Protein AF-A0A6B0V606-F1 (afdb_monomer)

Radius of gyration: 29.33 Å; Cα contacts (8 Å, |Δi|>4): 364; chains: 1; bounding box: 62×54×84 Å

Solvent-accessible surface area (backbone atoms only — not comparable to full-atom values): 15494 Å² total; per-residue (Å²): 132,88,85,74,73,67,31,60,45,80,44,80,47,73,48,98,87,66,49,72,54,73,50,64,40,68,54,67,41,61,34,32,34,28,51,43,92,94,38,53,71,58,41,52,56,48,51,54,63,75,36,62,92,45,53,73,50,76,42,84,44,78,41,80,39,82,86,44,94,61,29,93,78,69,48,60,43,68,28,40,37,41,29,16,47,22,62,69,46,45,51,54,54,48,67,62,46,51,62,54,26,52,55,37,44,55,49,52,60,46,53,71,69,48,81,80,62,87,85,84,89,84,77,85,84,69,55,75,67,57,46,53,54,49,55,51,54,62,37,34,55,44,76,43,68,78,78,64,53,68,68,59,48,53,25,63,77,70,68,57,64,89,95,63,46,62,52,74,43,83,51,86,91,48,66,52,47,76,40,78,40,86,87,58,82,77,77,79,88,71,93,48,75,51,73,51,76,42,60,45,58,58,88,99,52,73,65,44,86,91,80,39,49,74,37,33,41,40,34,31,49,80,61,48,30,34,34,41,44,32,67,94,68,41,90,67,84,68,74,67,48,74,58,55,91,42,91,94,42,63,27,49,30,49,55,44,103

Sequence (257 aa):
EDKRLIS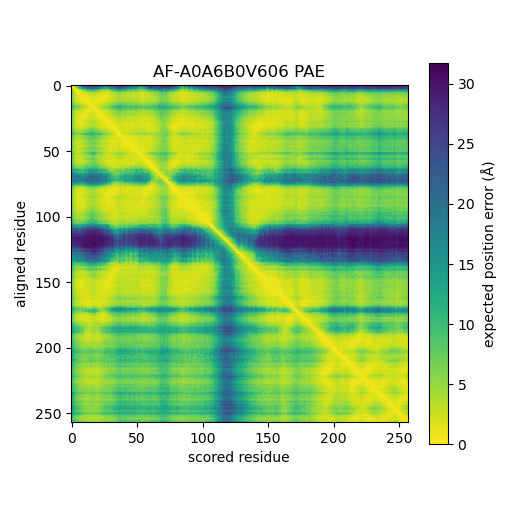AVDYYFIEEDGSRFKASLPYEPYFYVAAKPGTEQEVISFLTRKYQGTIVRVEQVPKEDLDLPNHLVGLKRTYLKLLFLSVSDLIKVRKELLPAIRKNQERQTTSCTRALGPQSRNGAEPSAASKRMMEQTENIVDIREHDVPYHIRVSIDLKIFVGLWYAVRGRGVEAPDIKKREDILIVPDVTVLAYDIETTKLPLKFPDAATDQIMMISYMVDGQGYLITNREIVSADVEDFEYTPKPEFEGPFIVFN

pLDDT: mean 88.9, std 13.59, range [40.22, 98.69]

Foldseek 3Di:
DPDDAADWDKDWDADLVRDIDIFTFTDWDKWKWAFAPPCVVVLLVLCCVVLPPFFPHKDWDWDQDPPDPPSVVVDTGIIIITTGRDPVSLVVVCVVLVVLLVVLQVVVVVVVVCPPDDDDDDDDDDDPVVVSSNVSSSRTHDIGPSPPDPVNVCCVVVVPDPQFDWDWADPDVDGIDTGTDPVDDDGHDDWDKDKDWDKDDDPPDDDDPVPIDTAKMWMDIPLEIEIEGDCVPPVDFDQWDWDQVDPVRTYTYDYHD

Secondary structure (DSSP, 8-state):
-------EEEEEEE-TTS-EEEEEEE---EEEEEEPTT-HHHHHHHHHHHTBTTEEEEEEEEEE-TTSTTGGGTPEEEEEEEEESSHHHHHHHHHHHHHHHHHHHHHHHHHHH-TTSPPP---PPPPHHHHHHHHHHHTEEEEES-SS-HHHHHHHHHT--TTS-EEEEEETTEEEEEEE-SS--SPPP---EEEEEEE---TTS---TTT--EEEEEEEETTEEEEEE-TTTS-SPPPPEE--SSTTS--EEEEE-

Nearest PDB structures (foldseek):
  6fwk-assembly1_A  TM=8.968E-01  e=7.233E-25  Saccharomyces cerevisiae S288C
  5oki-assembly2_B  TM=8.837E-01  e=7.848E-22  Saccharomyces cerevisiae S288C
  5oki-assembly1_A  TM=9.155E-01  e=1.159E-20  Saccharomyces cerevisiae S288C
  6s1c-assembly1_A  TM=9.321E-01  e=1.899E-18  Saccharomyces cerevisiae S288C
  6s1c-assembly2_E  TM=9.371E-01  e=6.787E-14  Saccharomyces cerevisiae S288C

InterPro domains:
  IPR006133 DNA-directed DNA polymerase, family B, exonuclease domain [PF03104] (141-256)
  IPR012337 Ribonuclease H-like superfamily [SSF53098] (9-242)
  IPR029703 DNA polymerase epsilon catalytic subunit [PTHR10670] (3-257)
  IPR036397 Ribonuclease H superfamily [G3DSA:3.30.420.10] (188-245)

Mean predicted aligned error: 8.58 Å

Structure (mmCIF, N/CA/C/O backbone):
data_AF-A0A6B0V606-F1
#
_entry.id   AF-A0A6B0V606-F1
#
loop_
_atom_site.group_PDB
_atom_site.id
_atom_site.type_symbol
_atom_site.label_atom_id
_atom_site.label_alt_id
_atom_site.label_comp_id
_atom_site.label_asym_id
_atom_site.label_entity_id
_atom_site.label_seq_id
_atom_site.pdbx_PDB_ins_code
_atom_site.Cartn_x
_atom_site.Cartn_y
_atom_site.Cartn_z
_atom_site.occupancy
_atom_site.B_iso_or_equiv
_atom_site.auth_seq_id
_atom_site.auth_comp_id
_atom_site.auth_asym_id
_atom_site.auth_atom_id
_atom_site.pdbx_PDB_model_num
ATOM 1 N N . GLU A 1 1 ? -29.894 12.785 -2.535 1.00 44.09 1 GLU A N 1
ATOM 2 C CA . GLU A 1 1 ? -29.122 11.568 -2.212 1.00 44.09 1 GLU A CA 1
ATOM 3 C C . GLU A 1 1 ? -27.777 11.988 -1.648 1.00 44.09 1 GLU A C 1
ATOM 5 O O . GLU A 1 1 ? -27.020 12.671 -2.329 1.00 44.09 1 GLU A O 1
ATOM 10 N N . ASP A 1 2 ? -27.536 11.692 -0.376 1.00 54.00 2 ASP A N 1
ATOM 11 C CA . ASP A 1 2 ? -26.359 12.142 0.370 1.00 54.00 2 ASP A CA 1
ATOM 12 C C . ASP A 1 2 ? -25.167 11.240 -0.017 1.00 54.00 2 ASP A C 1
ATOM 14 O O . ASP A 1 2 ? -24.996 10.151 0.530 1.00 54.00 2 ASP A O 1
ATOM 18 N N . LYS A 1 3 ? -24.404 11.625 -1.053 1.0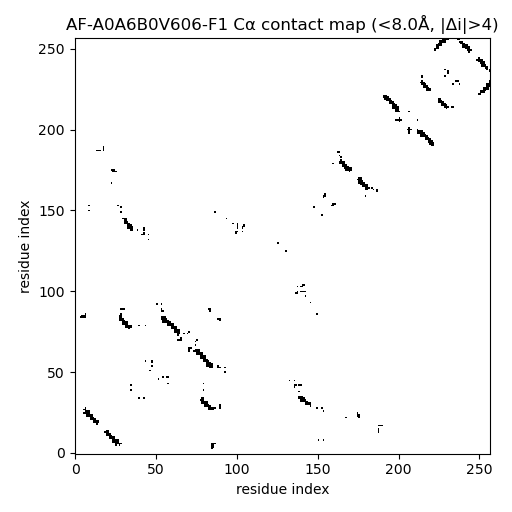0 73.00 3 LYS A N 1
ATOM 19 C CA . LYS A 1 3 ? -23.275 10.837 -1.589 1.00 73.00 3 LYS A CA 1
ATOM 20 C C . LYS A 1 3 ? -22.104 10.841 -0.603 1.00 73.00 3 LYS A C 1
ATOM 22 O O . LYS A 1 3 ? -21.194 11.661 -0.707 1.00 73.00 3 LYS A O 1
ATOM 27 N N . ARG A 1 4 ? -22.127 9.929 0.368 1.00 80.94 4 ARG A N 1
ATOM 28 C CA . ARG A 1 4 ? -21.029 9.752 1.327 1.00 80.94 4 ARG A CA 1
ATOM 29 C C . ARG A 1 4 ? -19.916 8.911 0.713 1.00 80.94 4 ARG A C 1
ATOM 31 O O . ARG A 1 4 ? -20.170 7.857 0.139 1.00 80.94 4 ARG A O 1
ATOM 38 N N . LEU A 1 5 ? -18.685 9.395 0.840 1.00 88.44 5 LEU A N 1
ATOM 39 C CA . LEU A 1 5 ? -17.492 8.689 0.385 1.00 88.44 5 LEU A CA 1
ATOM 40 C C . LEU A 1 5 ? -17.185 7.525 1.332 1.00 88.44 5 LEU A C 1
ATOM 42 O O . LEU A 1 5 ? -17.224 7.692 2.552 1.00 88.44 5 LEU A O 1
ATOM 46 N N . ILE A 1 6 ? -16.845 6.370 0.763 1.00 93.56 6 ILE A N 1
ATOM 47 C CA . ILE A 1 6 ? -16.423 5.176 1.501 1.00 93.56 6 ILE A CA 1
ATOM 48 C C . ILE A 1 6 ? -14.973 4.836 1.166 1.00 93.56 6 ILE A C 1
ATOM 50 O O . ILE A 1 6 ? -14.497 5.121 0.067 1.00 93.56 6 ILE A O 1
ATOM 54 N N . SER A 1 7 ? -14.263 4.227 2.110 1.00 95.88 7 SER A N 1
ATOM 55 C CA . SER A 1 7 ? -12.935 3.671 1.860 1.00 95.88 7 SER A CA 1
ATOM 56 C C . SER A 1 7 ? -13.024 2.253 1.295 1.00 95.88 7 SER A C 1
ATOM 58 O O . SER A 1 7 ? -13.855 1.446 1.715 1.00 95.88 7 SER A O 1
ATOM 60 N N . ALA A 1 8 ? -12.148 1.971 0.333 1.00 96.25 8 ALA A N 1
ATOM 61 C CA . ALA A 1 8 ? -11.991 0.673 -0.305 1.00 96.25 8 ALA A CA 1
ATOM 62 C C . ALA A 1 8 ? -10.516 0.433 -0.649 1.00 96.25 8 ALA A C 1
ATOM 64 O O . ALA A 1 8 ? -9.735 1.384 -0.748 1.00 96.25 8 ALA A O 1
ATOM 65 N N . VAL A 1 9 ? -10.143 -0.833 -0.823 1.00 97.31 9 VAL A N 1
ATOM 66 C CA . VAL A 1 9 ? -8.827 -1.242 -1.331 1.00 97.31 9 VAL A CA 1
ATOM 67 C C . VAL A 1 9 ? -8.992 -1.758 -2.754 1.00 97.31 9 VAL A C 1
ATOM 69 O O . VAL A 1 9 ? -9.810 -2.644 -2.996 1.00 97.31 9 VAL A O 1
ATOM 72 N N . ASP A 1 10 ? -8.216 -1.204 -3.682 1.00 96.69 10 ASP A N 1
ATOM 73 C CA . ASP A 1 10 ? -8.133 -1.705 -5.052 1.00 96.69 10 ASP A CA 1
ATOM 74 C C . ASP A 1 10 ? -7.138 -2.867 -5.110 1.00 96.69 10 ASP A C 1
ATOM 76 O O . ASP A 1 10 ? -5.959 -2.709 -4.789 1.00 96.69 10 ASP A O 1
ATOM 80 N N . TYR A 1 11 ? -7.620 -4.028 -5.543 1.00 97.00 11 TYR A N 1
ATOM 81 C CA . TYR A 1 11 ? -6.806 -5.197 -5.847 1.00 97.00 11 TYR A CA 1
ATOM 82 C C . TYR A 1 11 ? -6.653 -5.329 -7.363 1.00 97.00 11 TYR A C 1
ATOM 84 O O . TYR A 1 11 ? -7.644 -5.298 -8.095 1.00 97.00 11 TYR A O 1
ATOM 92 N N . TYR A 1 12 ? -5.411 -5.477 -7.820 1.00 96.69 12 TYR A N 1
ATOM 93 C CA . TYR A 1 12 ? -5.051 -5.660 -9.225 1.00 96.69 12 TYR A CA 1
ATOM 94 C C . TYR A 1 12 ? -4.689 -7.127 -9.445 1.00 96.69 12 TYR A C 1
ATOM 96 O O . TYR A 1 12 ? -3.863 -7.670 -8.711 1.00 96.69 12 TYR A O 1
ATOM 104 N N . PHE A 1 13 ? -5.319 -7.755 -10.430 1.00 95.44 13 PHE A N 1
ATOM 105 C CA . PHE A 1 13 ? -5.181 -9.177 -10.718 1.00 95.44 13 PHE A CA 1
ATOM 106 C C . PHE A 1 13 ? -4.632 -9.393 -12.124 1.00 95.44 13 PHE A C 1
ATOM 108 O O . PHE A 1 13 ? -4.891 -8.603 -13.035 1.00 95.44 13 PHE A O 1
ATOM 115 N N . ILE A 1 14 ? -3.896 -10.490 -12.265 1.00 95.00 14 ILE A N 1
ATOM 116 C CA . ILE A 1 14 ? -3.468 -11.061 -13.538 1.00 95.00 14 ILE A CA 1
ATOM 117 C C . ILE A 1 14 ? -4.156 -12.422 -13.644 1.00 95.00 14 ILE A C 1
ATOM 119 O O . ILE A 1 14 ? -4.172 -13.183 -12.674 1.00 95.00 14 ILE A O 1
ATOM 123 N N . GLU A 1 15 ? -4.783 -12.680 -14.782 1.00 92.69 15 GLU A N 1
ATOM 124 C CA . GLU A 1 15 ? -5.455 -13.938 -15.097 1.00 92.69 15 GLU A CA 1
ATOM 125 C C . GLU A 1 15 ? -4.472 -14.964 -15.677 1.00 92.69 15 GLU A C 1
ATOM 127 O O . GLU A 1 15 ? -3.347 -14.635 -16.049 1.00 92.69 15 GLU A O 1
ATOM 132 N N . GLU A 1 16 ? -4.893 -16.230 -15.754 1.00 88.81 16 GLU A N 1
ATOM 133 C CA . GLU A 1 16 ? -4.068 -17.320 -16.304 1.00 88.81 16 GLU A CA 1
ATOM 134 C C . GLU A 1 16 ? -3.715 -17.113 -17.788 1.00 88.81 16 GLU A C 1
ATOM 136 O O . GLU A 1 16 ? -2.707 -17.628 -18.258 1.00 88.81 16 GLU A O 1
ATOM 141 N N . ASP A 1 17 ? -4.518 -16.338 -18.520 1.00 89.81 17 ASP A N 1
ATOM 142 C CA . ASP A 1 17 ? -4.276 -15.969 -19.918 1.00 89.81 17 ASP A CA 1
ATOM 143 C C . ASP A 1 17 ? -3.414 -14.697 -20.076 1.00 89.81 17 ASP A C 1
ATOM 145 O O . ASP A 1 17 ? -3.204 -14.222 -21.193 1.00 89.81 17 ASP A O 1
ATOM 149 N N . GLY A 1 18 ? -2.919 -14.129 -18.968 1.00 87.88 18 GLY A N 1
ATOM 150 C CA . GLY A 1 18 ? -2.130 -12.896 -18.936 1.00 87.88 18 GLY A CA 1
ATOM 151 C C . GLY A 1 18 ? -2.960 -11.607 -18.985 1.00 87.88 18 GLY A C 1
ATOM 152 O O . GLY A 1 18 ? -2.395 -10.509 -18.880 1.00 87.88 18 GLY A O 1
ATOM 153 N N . SER A 1 19 ? -4.289 -11.702 -19.109 1.00 92.31 19 SER A N 1
ATOM 154 C CA . SER A 1 19 ? -5.173 -10.540 -19.034 1.00 92.31 19 SER A CA 1
ATOM 155 C C . SER A 1 19 ? -5.202 -9.949 -17.617 1.00 92.31 19 SER A C 1
ATOM 157 O O . SER A 1 19 ? -4.778 -10.565 -16.637 1.00 92.31 19 SER A O 1
ATOM 159 N N . ARG A 1 20 ? -5.617 -8.682 -17.502 1.00 94.81 20 ARG A N 1
ATOM 160 C CA . ARG A 1 20 ? -5.548 -7.916 -16.252 1.00 94.81 20 ARG A CA 1
ATOM 161 C C . ARG A 1 20 ? -6.890 -7.285 -15.944 1.00 94.81 20 ARG A C 1
ATOM 163 O O . ARG A 1 20 ? -7.497 -6.641 -16.797 1.00 94.81 20 ARG A O 1
ATOM 170 N N . PHE A 1 21 ? -7.296 -7.362 -14.685 1.00 95.31 21 PHE A N 1
ATOM 171 C CA . PHE A 1 21 ? -8.469 -6.654 -14.188 1.00 95.31 21 PHE A CA 1
ATOM 172 C C . PHE A 1 21 ? -8.222 -6.119 -12.778 1.00 95.31 21 PHE A C 1
ATOM 174 O O . PHE A 1 21 ? -7.236 -6.451 -12.118 1.00 95.31 21 PHE A O 1
ATOM 181 N N . LYS A 1 22 ? -9.129 -5.264 -12.301 1.00 95.62 22 LYS A N 1
ATOM 182 C CA . LYS A 1 22 ? -9.107 -4.774 -10.922 1.00 95.62 22 LYS A CA 1
ATOM 183 C C . LYS A 1 22 ? -10.451 -4.966 -10.239 1.00 95.62 22 LYS A C 1
ATOM 185 O O . LYS A 1 22 ? -11.493 -4.893 -10.890 1.00 95.62 22 LYS A O 1
ATOM 190 N N . ALA A 1 23 ? -10.423 -5.141 -8.925 1.00 95.38 23 ALA A N 1
ATOM 191 C CA . ALA A 1 23 ? -11.611 -5.168 -8.084 1.00 95.38 23 ALA A CA 1
ATOM 192 C C . ALA A 1 23 ? -11.409 -4.284 -6.849 1.00 95.38 23 ALA A C 1
ATOM 194 O O . ALA A 1 23 ? -10.407 -4.404 -6.146 1.00 95.38 23 ALA A O 1
ATOM 195 N N . SER A 1 24 ? -12.378 -3.411 -6.578 1.00 95.06 24 SER A N 1
ATOM 196 C CA . SER A 1 24 ? -12.384 -2.544 -5.397 1.00 95.06 24 SER A CA 1
ATOM 197 C C . SER A 1 24 ? -13.174 -3.211 -4.277 1.00 95.06 24 SER A C 1
ATOM 199 O O . SER A 1 24 ? -14.343 -3.549 -4.462 1.00 95.06 24 SER A O 1
ATOM 201 N N . LEU A 1 25 ? -12.556 -3.383 -3.111 1.00 95.69 25 LEU A N 1
ATOM 202 C CA . LEU A 1 25 ? -13.163 -4.008 -1.939 1.00 95.69 25 LEU A CA 1
ATOM 203 C C . LEU A 1 25 ? -13.432 -2.958 -0.850 1.00 95.69 25 LEU A C 1
ATOM 205 O O . LEU A 1 25 ? -12.486 -2.519 -0.188 1.00 95.69 25 LEU A O 1
ATOM 209 N N . PRO A 1 26 ? -14.693 -2.535 -0.647 1.00 95.25 26 PRO A N 1
ATOM 210 C CA . PRO A 1 26 ? -15.058 -1.661 0.460 1.00 95.25 26 PRO A CA 1
ATOM 211 C C . PRO A 1 26 ? -14.839 -2.348 1.808 1.00 95.25 26 PRO A C 1
ATOM 213 O O . PRO A 1 26 ? -15.232 -3.499 1.997 1.00 95.25 26 PRO A O 1
ATOM 216 N N . TYR A 1 27 ? -14.254 -1.628 2.763 1.00 95.81 27 TYR A N 1
ATOM 217 C CA . TYR A 1 27 ? -14.079 -2.119 4.130 1.00 95.81 27 TYR A CA 1
ATOM 218 C C . TYR A 1 27 ? -14.079 -0.954 5.115 1.00 95.81 27 TYR A C 1
ATOM 220 O O . TYR A 1 27 ? -13.360 0.023 4.913 1.00 95.81 27 TYR A O 1
ATOM 228 N N . GLU A 1 28 ? -14.864 -1.039 6.184 1.00 96.56 28 GLU A N 1
ATOM 229 C CA . GLU A 1 28 ? -14.983 0.038 7.172 1.00 96.56 28 GLU A CA 1
ATOM 230 C C . GLU A 1 28 ? -13.670 0.179 7.971 1.00 96.56 28 GLU A C 1
ATOM 232 O O . GLU A 1 28 ? -13.281 -0.755 8.683 1.00 96.56 28 GLU A O 1
ATOM 237 N N . PRO A 1 29 ? -12.961 1.324 7.897 1.00 97.62 29 PRO A N 1
ATOM 238 C CA . PRO A 1 29 ? -11.817 1.575 8.763 1.00 97.62 29 PRO A CA 1
ATOM 239 C C . PRO A 1 29 ? -12.243 1.574 10.234 1.00 97.62 29 PRO A C 1
ATOM 241 O O . PRO A 1 29 ? -13.350 2.005 10.564 1.00 97.62 29 PRO A O 1
ATOM 244 N N . TYR A 1 30 ? -11.351 1.155 11.133 1.00 98.06 30 TYR A N 1
ATOM 245 C CA . TYR A 1 30 ? -11.621 1.193 12.566 1.00 98.06 30 TYR A CA 1
ATOM 246 C C . TYR A 1 30 ? -10.359 1.338 13.414 1.00 98.06 30 TYR A C 1
ATOM 248 O O . TYR A 1 30 ? -9.249 1.038 12.974 1.00 98.06 30 TYR A O 1
ATOM 256 N N . PHE A 1 31 ? -10.559 1.747 14.665 1.00 97.88 31 PHE A N 1
ATOM 257 C CA . PHE A 1 31 ? -9.594 1.594 15.754 1.00 97.88 31 PHE A CA 1
ATOM 258 C C . PHE A 1 31 ? -10.329 1.300 17.064 1.00 97.88 31 PHE A C 1
ATOM 260 O O . PHE A 1 31 ? -11.561 1.367 17.126 1.00 97.88 31 PHE A O 1
ATOM 267 N N . TYR A 1 32 ? -9.577 0.975 18.111 1.00 96.94 32 TYR A N 1
ATOM 268 C CA . TYR A 1 32 ? -10.133 0.625 19.413 1.00 96.94 32 TYR A CA 1
ATOM 269 C C . TYR A 1 32 ? -9.876 1.717 20.443 1.00 96.94 32 TYR A C 1
ATOM 271 O O . TYR A 1 32 ? -8.804 2.318 20.464 1.00 96.94 32 TYR A O 1
ATOM 279 N N . VAL A 1 33 ? -10.828 1.925 21.348 1.00 96.06 33 VAL A N 1
ATOM 280 C CA . VAL A 1 33 ? -10.618 2.697 22.578 1.00 96.06 33 VAL A CA 1
ATOM 281 C C . VAL A 1 33 ? -10.990 1.865 23.794 1.00 96.06 33 VAL A C 1
ATOM 283 O O . VAL A 1 33 ? -11.907 1.046 23.737 1.00 96.06 33 VAL A O 1
ATOM 286 N N . ALA A 1 34 ? -10.289 2.076 24.901 1.00 93.44 34 ALA A N 1
ATOM 287 C CA . ALA A 1 34 ? -10.651 1.486 26.182 1.00 93.44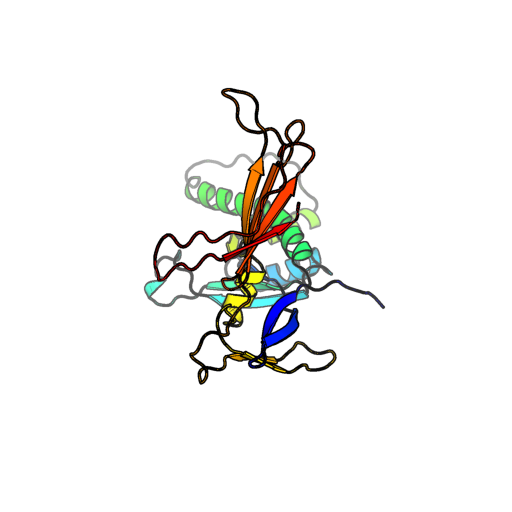 34 ALA A CA 1
ATOM 288 C C . ALA A 1 34 ? -11.356 2.523 27.056 1.00 93.44 34 ALA A C 1
ATOM 290 O O . ALA A 1 34 ? -10.901 3.666 27.171 1.00 93.44 34 ALA A O 1
ATOM 291 N N . ALA A 1 35 ? -12.440 2.104 27.701 1.00 92.88 35 ALA A N 1
ATOM 292 C CA . ALA A 1 35 ? -13.107 2.873 28.742 1.00 92.88 35 ALA A CA 1
ATOM 293 C C . ALA A 1 35 ? -12.629 2.429 30.136 1.00 92.88 35 ALA A C 1
ATOM 295 O O . ALA A 1 35 ? -12.002 1.373 30.289 1.00 92.88 35 ALA A O 1
ATOM 296 N N . LYS A 1 36 ? -12.920 3.228 31.167 1.00 90.69 36 LYS A N 1
ATOM 297 C CA . LYS A 1 36 ? -12.822 2.764 32.556 1.00 90.69 36 LYS A CA 1
ATOM 298 C C . LYS A 1 36 ? -13.856 1.654 32.796 1.00 90.69 36 LYS A C 1
ATOM 300 O O . LYS A 1 36 ? -14.975 1.784 32.288 1.00 90.69 36 LYS A O 1
ATOM 305 N N . PRO A 1 37 ? -13.529 0.625 33.597 1.00 87.94 37 PRO A N 1
ATOM 306 C CA . PRO A 1 37 ? -14.471 -0.444 33.913 1.00 87.94 37 PRO A CA 1
ATOM 307 C C . PRO A 1 37 ? -15.804 0.100 34.442 1.00 87.94 37 PRO A C 1
ATOM 309 O O . PRO A 1 37 ? -15.815 0.934 35.348 1.00 87.94 37 PRO A O 1
ATOM 312 N N . GLY A 1 38 ? -16.918 -0.358 33.871 1.00 88.12 38 GLY A N 1
ATOM 313 C CA . GLY A 1 38 ? -18.273 0.044 34.267 1.00 88.12 38 GLY A CA 1
ATOM 314 C C . GLY A 1 38 ? -18.774 1.347 33.632 1.00 88.12 38 GLY A C 1
ATOM 315 O O . GLY A 1 38 ? -19.904 1.754 33.899 1.00 88.12 38 GLY A O 1
ATOM 316 N N . THR A 1 39 ? -17.970 2.003 32.788 1.00 92.12 39 THR A N 1
ATOM 317 C CA . THR A 1 39 ? -18.347 3.246 32.080 1.00 92.12 39 THR A CA 1
ATOM 318 C C . THR A 1 39 ? -18.549 3.052 30.574 1.00 92.12 39 THR A C 1
ATOM 320 O O . THR A 1 39 ? -18.799 4.012 29.849 1.00 92.12 39 THR A O 1
ATOM 323 N N . GLU A 1 40 ? -18.480 1.815 30.078 1.00 92.31 40 GLU A N 1
ATOM 324 C CA . GLU A 1 40 ? -18.487 1.479 28.651 1.00 92.31 40 GLU A CA 1
ATOM 325 C C . GLU A 1 40 ? -19.737 2.023 27.947 1.00 92.31 40 GLU A C 1
ATOM 327 O O . GLU A 1 40 ? -19.631 2.683 26.915 1.00 92.31 40 GLU A O 1
ATOM 332 N N . GLN A 1 41 ? -20.921 1.813 28.531 1.00 92.94 41 GLN A N 1
ATOM 333 C CA . GLN A 1 41 ? -22.197 2.270 27.960 1.00 92.94 41 GLN A CA 1
ATOM 334 C C . GLN A 1 41 ? -22.306 3.798 27.901 1.00 92.94 41 GLN A C 1
ATOM 336 O O . GLN A 1 41 ? -22.855 4.363 26.947 1.00 92.94 41 GLN A O 1
ATOM 341 N N . GLU A 1 42 ? -21.757 4.481 28.905 1.00 92.19 42 GLU A N 1
ATOM 342 C CA . GLU A 1 42 ? -21.723 5.938 28.932 1.00 92.19 42 GLU A CA 1
ATOM 343 C C . GLU A 1 42 ? -20.779 6.479 27.851 1.00 92.19 42 GLU A C 1
ATOM 345 O O . GLU A 1 42 ? -21.156 7.383 27.104 1.00 92.19 42 GLU A O 1
ATOM 350 N N . VAL A 1 43 ? -19.594 5.876 27.705 1.00 93.50 43 VAL A N 1
ATOM 351 C CA . VAL A 1 43 ? -18.618 6.240 26.669 1.00 93.50 43 VAL A CA 1
ATOM 352 C C . VAL A 1 43 ? -19.170 5.973 25.265 1.00 93.50 43 VAL A C 1
ATOM 354 O O . VAL A 1 43 ? -19.019 6.826 24.393 1.00 93.50 43 VAL A O 1
ATOM 357 N N . ILE A 1 44 ? -19.871 4.857 25.036 1.00 94.44 44 ILE A N 1
ATOM 358 C CA . ILE A 1 44 ? -20.539 4.572 23.751 1.00 94.44 44 ILE A CA 1
ATOM 359 C C . ILE A 1 44 ? -21.566 5.660 23.424 1.00 94.44 44 ILE A C 1
ATOM 361 O O . ILE A 1 44 ? -21.563 6.207 22.318 1.00 94.44 44 ILE A O 1
ATOM 365 N N . SER A 1 45 ? -22.419 6.006 24.391 1.00 93.69 45 SER A N 1
ATOM 366 C CA . SER A 1 45 ? -23.449 7.037 24.223 1.00 93.69 45 SER A CA 1
ATOM 367 C C . SER A 1 45 ? -22.836 8.411 23.939 1.00 93.69 45 SER A C 1
ATOM 369 O O . SER A 1 45 ? -23.324 9.153 23.084 1.00 93.69 45 SER A O 1
ATOM 371 N N . PHE A 1 46 ? -21.743 8.739 24.630 1.00 93.69 46 PHE A N 1
ATOM 372 C CA . PHE A 1 46 ? -20.982 9.966 24.430 1.00 93.69 46 PHE A CA 1
ATOM 373 C C . PHE A 1 46 ? -20.344 10.029 23.038 1.00 93.69 46 PHE A C 1
ATOM 375 O O . PHE A 1 46 ? -20.563 11.002 22.318 1.00 93.69 46 PHE A O 1
ATOM 382 N N . LEU A 1 47 ? -19.599 8.995 22.632 1.00 94.12 47 LEU A N 1
ATOM 383 C CA . LEU A 1 47 ? -18.910 8.943 21.339 1.00 94.12 47 LEU A CA 1
ATOM 384 C C . LEU A 1 47 ? -19.899 9.007 20.174 1.00 94.12 47 LEU A C 1
ATOM 386 O O . LEU A 1 47 ? -19.691 9.780 19.242 1.00 94.12 47 LEU A O 1
ATOM 390 N N . THR A 1 48 ? -21.002 8.263 20.262 1.00 93.81 48 THR A N 1
ATOM 391 C CA . THR A 1 48 ? -22.048 8.244 19.228 1.00 93.81 48 THR A CA 1
ATOM 392 C C . THR A 1 48 ? -22.707 9.615 19.071 1.00 93.81 48 THR A C 1
ATOM 394 O O . THR A 1 48 ? -22.958 10.056 17.953 1.00 93.81 48 THR A O 1
ATOM 397 N N . ARG A 1 49 ? -22.954 10.326 20.182 1.00 93.69 49 ARG A N 1
ATOM 398 C CA . ARG A 1 49 ? -23.539 11.674 20.154 1.00 93.69 49 ARG A CA 1
ATOM 399 C C . ARG A 1 49 ? -22.545 12.730 19.673 1.00 93.69 49 ARG A C 1
ATOM 401 O O . ARG A 1 49 ? -22.911 13.588 18.880 1.00 93.69 49 ARG A O 1
ATOM 408 N N . LYS A 1 50 ? -21.302 12.688 20.161 1.00 93.50 50 LYS A N 1
ATOM 409 C CA . LYS A 1 50 ? -20.265 13.676 19.833 1.00 93.50 50 LYS A CA 1
ATOM 410 C C . LYS A 1 50 ? -19.835 13.588 18.370 1.00 93.50 50 LYS A C 1
ATOM 412 O O . LYS A 1 50 ? -19.617 14.617 17.742 1.00 93.50 50 LYS A O 1
ATOM 417 N N . TYR A 1 51 ? -19.720 12.373 17.842 1.00 94.00 51 TYR A N 1
ATOM 418 C CA . TYR A 1 51 ? -19.232 12.099 16.490 1.00 94.00 51 TYR A CA 1
ATOM 419 C C . TYR A 1 51 ? -20.346 11.632 15.550 1.00 94.00 51 TYR A C 1
ATOM 421 O O . TYR A 1 51 ? -20.108 10.828 14.645 1.00 94.00 51 TYR A O 1
ATOM 429 N N . GLN A 1 52 ? -21.565 12.132 15.767 1.00 91.38 52 GLN A N 1
ATOM 430 C CA . GLN A 1 52 ? -22.712 11.823 14.924 1.00 91.38 52 GLN A CA 1
ATOM 431 C C . GLN A 1 52 ? -22.415 12.200 13.466 1.00 91.38 52 GLN A C 1
ATOM 433 O O . GLN A 1 52 ? -22.005 13.318 13.170 1.00 91.38 52 GLN A O 1
ATOM 438 N N . GLY A 1 53 ? -22.616 11.250 12.551 1.00 88.50 53 GLY A N 1
ATOM 439 C CA . GLY A 1 53 ? -22.312 11.424 11.127 1.00 88.50 53 GLY A CA 1
ATOM 440 C C . GLY A 1 53 ? -20.872 11.084 10.729 1.00 88.50 53 GLY A C 1
ATOM 441 O O . GLY A 1 53 ? -20.622 10.915 9.540 1.00 88.50 53 GLY A O 1
ATOM 442 N N . THR A 1 54 ? -19.964 10.911 11.695 1.00 92.44 54 THR A N 1
ATOM 443 C CA . THR A 1 54 ? -18.562 10.519 11.466 1.00 92.44 54 THR A CA 1
ATOM 444 C C . THR A 1 54 ? -18.322 9.061 11.864 1.00 92.44 54 THR A C 1
ATOM 446 O O . THR A 1 54 ? -17.784 8.283 11.078 1.00 92.44 54 THR A O 1
ATOM 449 N N . ILE A 1 55 ? -18.743 8.673 13.075 1.00 95.44 55 ILE A N 1
ATOM 450 C CA . ILE A 1 55 ? -18.741 7.271 13.515 1.00 95.44 55 ILE A CA 1
ATOM 451 C C . ILE A 1 55 ? -20.005 6.598 12.978 1.00 95.44 55 ILE A C 1
ATOM 453 O O . ILE A 1 55 ? -21.113 7.090 13.189 1.00 95.44 55 ILE A O 1
ATOM 457 N N . VAL A 1 56 ? -19.831 5.462 12.303 1.00 94.12 56 VAL A N 1
ATOM 458 C CA . VAL A 1 56 ? -20.927 4.652 11.752 1.00 94.12 56 VAL A CA 1
ATOM 459 C C . VAL A 1 56 ? -21.526 3.775 12.834 1.00 94.12 56 VAL A C 1
ATOM 461 O O . VAL A 1 56 ? -22.734 3.793 13.060 1.00 94.12 56 VAL A O 1
ATOM 464 N N . ARG A 1 57 ? -20.670 3.012 13.518 1.00 94.88 57 ARG A N 1
ATOM 465 C CA . ARG A 1 57 ? -21.066 2.179 14.650 1.00 94.88 57 ARG A CA 1
ATOM 466 C C . ARG A 1 57 ? -19.936 2.024 15.655 1.00 94.88 57 ARG A C 1
ATOM 468 O O . ARG A 1 57 ? -18.763 2.210 15.332 1.00 94.88 57 ARG A O 1
ATOM 475 N N . VAL A 1 58 ? -20.320 1.657 16.870 1.00 96.81 58 VAL A N 1
ATOM 476 C CA . VAL A 1 58 ? -19.406 1.293 17.950 1.00 96.81 58 VAL A CA 1
ATOM 477 C C . VAL A 1 58 ? -19.756 -0.118 18.405 1.00 96.81 58 VAL A C 1
ATOM 479 O O . VAL A 1 58 ? -20.893 -0.372 18.794 1.00 96.81 58 VAL A O 1
ATOM 482 N N . GLU A 1 59 ? -18.792 -1.032 18.353 1.00 96.44 59 GLU A N 1
ATOM 483 C CA . GLU A 1 59 ? -18.954 -2.423 18.791 1.00 96.44 59 GLU A CA 1
ATOM 484 C C . GLU A 1 59 ? -18.137 -2.675 20.059 1.00 96.44 59 GLU A C 1
ATOM 486 O O . GLU A 1 59 ? -17.003 -2.212 20.174 1.00 96.44 59 GLU A O 1
ATOM 491 N N . GLN A 1 60 ? -18.682 -3.432 21.009 1.00 95.50 60 GLN A N 1
ATOM 492 C CA . GLN A 1 60 ? -17.915 -3.908 22.161 1.00 95.50 60 GLN A CA 1
ATOM 493 C C . GLN A 1 60 ? -17.235 -5.223 21.801 1.00 95.50 60 GLN A C 1
ATOM 495 O O . GLN A 1 60 ? -17.904 -6.185 21.429 1.00 95.50 60 GLN A O 1
ATOM 500 N N . VAL A 1 61 ? -15.909 -5.266 21.915 1.00 94.31 61 VAL A N 1
ATOM 501 C CA . VAL A 1 61 ? -15.106 -6.430 21.540 1.00 94.31 61 VAL A CA 1
ATOM 502 C C . VAL A 1 61 ? -14.171 -6.793 22.695 1.00 94.31 61 VAL A C 1
ATOM 504 O O . VAL A 1 61 ? -13.359 -5.957 23.099 1.00 94.31 61 VAL A O 1
ATOM 507 N N . PRO A 1 62 ? -14.244 -8.023 23.236 1.00 92.19 62 PRO A N 1
ATOM 508 C CA . PRO A 1 62 ? -13.263 -8.498 24.199 1.00 92.19 62 PRO A CA 1
ATOM 509 C C . PRO A 1 62 ? -11.949 -8.821 23.477 1.00 92.19 62 PRO A C 1
ATOM 511 O O . PRO A 1 62 ? -11.925 -9.651 22.566 1.00 92.19 62 PRO A O 1
ATOM 514 N N . LYS A 1 63 ? -10.847 -8.192 23.893 1.00 89.88 63 LYS A N 1
ATOM 515 C CA . LYS A 1 63 ? -9.493 -8.488 23.402 1.00 89.88 63 LYS A CA 1
ATOM 516 C C . LYS A 1 63 ? -8.548 -8.812 24.550 1.00 89.88 63 LYS A C 1
ATOM 518 O O . LYS A 1 63 ? -8.750 -8.370 25.676 1.00 89.88 63 LYS A O 1
ATOM 523 N N . GLU A 1 64 ? -7.524 -9.596 24.254 1.00 84.56 64 GLU A N 1
ATOM 524 C CA . GLU A 1 64 ? -6.429 -9.850 25.189 1.00 84.56 64 GLU A CA 1
ATOM 525 C C . GLU A 1 64 ? -5.570 -8.589 25.306 1.00 84.56 64 GLU A C 1
ATOM 527 O O . GLU A 1 64 ? -5.171 -8.006 24.298 1.00 84.56 64 GLU A O 1
ATOM 532 N N . ASP A 1 65 ? -5.339 -8.148 26.540 1.00 81.12 65 ASP A N 1
ATOM 533 C CA . ASP A 1 65 ? -4.517 -6.982 26.858 1.00 81.12 65 ASP A CA 1
ATOM 534 C C . ASP A 1 65 ? -3.278 -7.482 27.607 1.00 81.12 65 ASP A C 1
ATOM 536 O O . ASP A 1 65 ? -3.359 -7.845 28.781 1.00 81.12 65 ASP A O 1
ATOM 540 N N . LEU A 1 66 ? -2.146 -7.553 26.901 1.00 76.81 66 LEU A N 1
ATOM 541 C CA . LEU A 1 66 ? -0.877 -8.049 27.447 1.00 76.81 66 LEU A CA 1
ATOM 542 C C . LEU A 1 66 ? -0.281 -7.107 28.505 1.00 76.81 66 LEU A C 1
ATOM 544 O O . LEU A 1 66 ? 0.595 -7.518 29.262 1.00 76.81 66 LEU A O 1
ATOM 548 N N . ASP A 1 67 ? -0.780 -5.872 28.604 1.00 76.50 67 ASP A N 1
ATOM 549 C CA . ASP A 1 67 ? -0.327 -4.911 29.610 1.00 76.50 67 ASP A CA 1
ATOM 550 C C . ASP A 1 67 ? -1.003 -5.141 30.976 1.00 76.50 67 ASP A C 1
ATOM 552 O O . ASP A 1 67 ? -0.603 -4.547 31.981 1.00 76.50 67 ASP A O 1
ATOM 556 N N . LEU A 1 68 ? -2.018 -6.016 31.060 1.00 73.31 68 LEU A N 1
ATOM 557 C CA . LEU A 1 68 ? -2.674 -6.333 32.328 1.00 73.31 68 LEU A CA 1
ATOM 558 C C . LEU A 1 68 ? -1.800 -7.242 33.213 1.00 73.31 68 LEU A C 1
ATOM 560 O O . LEU A 1 68 ? -1.310 -8.281 32.748 1.00 73.31 68 LEU A O 1
ATOM 564 N N . PRO A 1 69 ? -1.668 -6.939 34.523 1.00 64.81 69 PRO A N 1
ATOM 565 C CA . PRO A 1 69 ? -1.111 -7.888 35.475 1.00 64.81 69 PRO A CA 1
ATOM 566 C C . PRO A 1 69 ? -2.084 -9.071 35.537 1.00 64.81 69 PRO A C 1
ATOM 568 O O . PRO A 1 69 ? -3.238 -8.891 35.918 1.00 64.81 69 PRO A O 1
ATOM 571 N N . ASN A 1 70 ? -1.631 -10.261 35.124 1.00 72.19 70 ASN A N 1
ATOM 572 C CA . ASN A 1 70 ? -2.399 -11.514 34.953 1.00 72.19 70 ASN A CA 1
ATOM 573 C C . ASN A 1 70 ? -2.978 -11.796 33.548 1.00 72.19 70 ASN A C 1
ATOM 575 O O . ASN A 1 70 ? -3.828 -12.677 33.409 1.00 72.19 70 ASN A O 1
ATOM 579 N N . HIS A 1 71 ? -2.498 -11.144 32.486 1.00 71.44 71 HIS A N 1
ATOM 580 C CA . HIS A 1 71 ? -2.907 -11.463 31.105 1.00 71.44 71 HIS A CA 1
ATOM 581 C C . HIS A 1 71 ? -2.680 -12.940 30.706 1.00 71.44 71 HIS A C 1
ATOM 583 O O . HIS A 1 71 ? -3.453 -13.486 29.924 1.00 71.44 71 HIS A O 1
ATOM 589 N N . LEU A 1 72 ? -1.695 -13.627 31.305 1.00 71.25 72 LEU A N 1
ATOM 590 C CA . LEU A 1 72 ? -1.417 -15.059 31.080 1.00 71.25 72 LEU A CA 1
ATOM 591 C C . LEU A 1 72 ? -2.546 -15.999 31.542 1.00 71.25 72 LEU A C 1
ATOM 593 O O . LEU A 1 72 ? -2.576 -17.162 31.153 1.00 71.25 72 LEU A O 1
ATOM 597 N N . VAL A 1 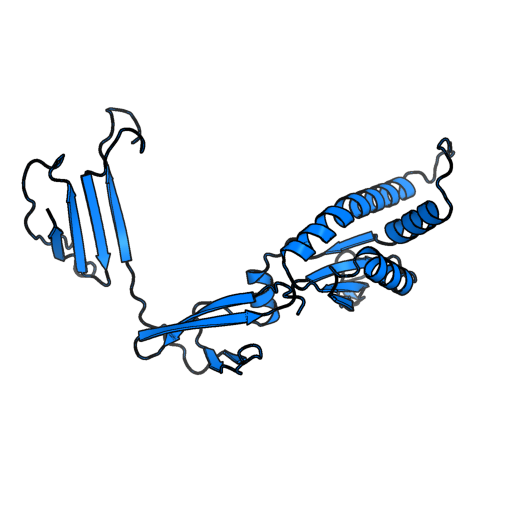73 ? -3.484 -15.502 32.354 1.00 75.38 73 VAL A N 1
ATOM 598 C CA . VAL A 1 73 ? -4.676 -16.246 32.796 1.00 75.38 73 VAL A CA 1
ATOM 599 C C . VAL A 1 73 ? -5.808 -16.149 31.751 1.00 75.38 73 VAL A C 1
ATOM 601 O O . VAL A 1 73 ? -6.893 -16.686 31.949 1.00 75.38 73 VAL A O 1
ATOM 604 N N . GLY A 1 74 ? -5.574 -15.466 30.622 1.00 69.25 74 GLY A N 1
ATOM 605 C CA . GLY A 1 74 ? -6.563 -15.268 29.559 1.00 69.25 74 GLY A CA 1
ATOM 606 C C . GLY A 1 74 ? -7.572 -14.157 29.859 1.00 69.25 74 GLY A C 1
ATOM 607 O O . GLY A 1 74 ? -8.665 -14.142 29.289 1.00 69.25 74 GLY A O 1
ATOM 608 N N . LEU A 1 75 ? -7.236 -13.231 30.768 1.00 71.69 75 LEU A N 1
ATOM 609 C CA . LEU A 1 75 ? -8.078 -12.075 31.072 1.00 71.69 75 LEU A CA 1
ATOM 610 C C . LEU A 1 75 ? -8.203 -11.179 29.838 1.00 71.69 75 LEU A C 1
ATOM 612 O O . LEU A 1 75 ? -7.217 -10.666 29.309 1.00 71.69 75 LEU A O 1
ATOM 616 N N . LYS A 1 76 ? -9.446 -10.975 29.400 1.00 80.94 76 LYS A N 1
ATOM 617 C CA . LYS A 1 76 ? -9.775 -10.091 28.284 1.00 80.94 76 LYS A CA 1
ATOM 618 C C . LYS A 1 76 ? -10.279 -8.761 28.808 1.00 80.94 76 LYS A C 1
ATOM 620 O O . LYS A 1 76 ? -11.076 -8.705 29.743 1.00 80.94 76 LYS A O 1
ATOM 625 N N . ARG A 1 77 ? -9.850 -7.692 28.155 1.00 86.31 77 ARG A N 1
ATOM 626 C CA . ARG A 1 77 ? -10.370 -6.348 28.352 1.00 86.31 77 ARG A CA 1
ATOM 627 C C . ARG A 1 77 ? -11.409 -6.043 27.284 1.00 86.31 77 ARG A C 1
ATOM 629 O O . ARG A 1 77 ? -11.230 -6.373 26.111 1.00 86.31 77 ARG A O 1
ATOM 636 N N . THR A 1 78 ? -12.494 -5.390 27.681 1.00 90.94 78 THR A N 1
ATOM 637 C CA . THR A 1 78 ? -13.491 -4.889 26.733 1.00 90.94 78 THR A CA 1
ATOM 638 C C . THR A 1 78 ? -12.973 -3.615 26.077 1.00 90.94 78 THR A C 1
ATOM 640 O O . THR A 1 78 ? -12.705 -2.620 26.751 1.00 90.94 78 THR A O 1
ATOM 643 N N . TYR A 1 79 ? -12.858 -3.641 24.753 1.00 94.50 79 TYR A N 1
ATOM 644 C CA . TYR A 1 79 ? -12.570 -2.471 23.933 1.00 94.50 79 TYR A CA 1
ATOM 645 C C . TYR A 1 79 ? -13.810 -2.047 23.154 1.00 94.50 79 TYR A C 1
ATOM 647 O O . TYR A 1 79 ? -14.652 -2.865 22.786 1.00 94.50 79 TYR A O 1
ATOM 655 N N . LEU A 1 80 ? -13.895 -0.754 22.865 1.00 96.69 80 LEU A N 1
ATOM 656 C CA . LEU A 1 80 ? -14.883 -0.182 21.964 1.00 96.69 80 LEU A CA 1
ATOM 657 C C . LEU A 1 80 ? -14.234 -0.031 20.587 1.00 96.69 80 LEU A C 1
ATOM 659 O O . LEU A 1 80 ? -13.304 0.758 20.422 1.00 96.69 80 LEU A O 1
ATOM 663 N N . LYS A 1 81 ? -14.699 -0.800 19.606 1.00 97.62 81 LYS A N 1
ATOM 664 C CA . LYS A 1 81 ? -14.289 -0.718 18.203 1.00 97.62 81 LYS A CA 1
ATOM 665 C C . LYS A 1 81 ? -15.125 0.351 17.509 1.00 97.62 81 LYS A C 1
ATOM 667 O O . LYS A 1 81 ? -16.335 0.192 17.373 1.00 97.62 81 LYS A O 1
ATOM 672 N N . LEU A 1 82 ? -14.490 1.438 17.090 1.00 97.81 82 LEU A N 1
ATOM 673 C CA . LEU A 1 82 ? -15.144 2.546 16.394 1.00 97.81 82 LEU A CA 1
ATOM 674 C C . LEU A 1 82 ? -14.994 2.322 14.894 1.00 97.81 82 LEU A C 1
ATOM 676 O O . LEU A 1 82 ? -13.865 2.282 14.413 1.00 97.81 82 LEU A O 1
ATOM 680 N N . LEU A 1 83 ? -16.106 2.187 14.171 1.00 97.75 83 LEU A N 1
ATOM 681 C CA . LEU A 1 83 ? -16.120 1.980 12.723 1.00 97.75 83 LEU A CA 1
ATOM 682 C C . LEU A 1 83 ? -16.498 3.265 11.981 1.00 97.75 83 LEU A C 1
ATOM 684 O O . LEU A 1 83 ? -17.388 4.007 12.407 1.00 97.75 83 LEU A O 1
ATOM 688 N N . PHE A 1 84 ? -15.826 3.511 10.861 1.00 97.00 84 PHE A N 1
ATOM 689 C CA . PHE A 1 84 ? -15.940 4.724 10.051 1.00 97.00 84 PHE A CA 1
ATOM 690 C C . PHE A 1 84 ? -16.315 4.377 8.604 1.00 97.00 84 PHE A C 1
ATOM 692 O O . PHE A 1 84 ? -16.079 3.259 8.155 1.00 97.00 84 PHE A O 1
ATOM 699 N N . LEU A 1 85 ? -16.862 5.340 7.850 1.00 95.25 85 LEU A N 1
ATOM 700 C CA . LEU A 1 85 ? -17.040 5.177 6.396 1.00 95.25 85 LEU A CA 1
ATOM 701 C C . LEU A 1 85 ? -15.726 5.391 5.645 1.00 95.25 85 LEU A C 1
ATOM 703 O O . LEU A 1 85 ? -15.455 4.700 4.666 1.00 95.25 85 LEU A O 1
ATOM 707 N N . SER A 1 86 ? -14.914 6.352 6.098 1.00 96.06 86 SER A N 1
ATOM 708 C CA . SER A 1 86 ? -13.691 6.764 5.418 1.00 96.06 86 SER A CA 1
ATOM 709 C C . SER A 1 86 ? -12.492 6.882 6.361 1.00 96.06 86 SER A C 1
ATOM 711 O O . SER A 1 86 ? -12.628 7.175 7.552 1.00 96.06 86 SER A O 1
ATOM 713 N N . VAL A 1 87 ? -11.283 6.706 5.818 1.00 96.19 87 VAL A N 1
ATOM 714 C CA . VAL A 1 87 ? -10.025 6.936 6.552 1.00 96.19 87 VAL A CA 1
ATOM 715 C C . VAL A 1 87 ? -9.907 8.397 7.001 1.00 96.19 87 VAL A C 1
ATOM 717 O O . VAL A 1 87 ? -9.389 8.674 8.082 1.00 96.19 87 VAL A O 1
ATOM 720 N N . SER A 1 88 ? -10.438 9.341 6.222 1.00 95.81 88 SER A N 1
ATOM 721 C CA . SER A 1 88 ? -10.476 10.760 6.588 1.00 95.81 88 SER A CA 1
ATOM 722 C C . SER A 1 88 ? -11.253 10.994 7.883 1.00 95.81 88 SER A C 1
ATOM 724 O O . SER A 1 88 ? -10.801 11.741 8.750 1.00 95.81 88 SER A O 1
ATOM 726 N N . ASP A 1 89 ? -12.396 10.331 8.044 1.00 95.94 89 ASP A N 1
ATOM 727 C CA . ASP A 1 89 ? -13.231 10.438 9.242 1.00 95.94 89 ASP A CA 1
ATOM 728 C C . ASP A 1 89 ? -12.571 9.784 10.456 1.00 95.94 89 ASP A C 1
ATOM 730 O O . ASP A 1 89 ? -12.545 10.377 11.538 1.00 95.94 89 ASP A O 1
ATOM 734 N N . LEU A 1 90 ? -11.921 8.635 10.250 1.00 96.94 90 LEU A N 1
ATOM 735 C CA . LEU A 1 90 ? -11.080 8.001 11.262 1.00 96.94 90 LEU A CA 1
ATOM 736 C C . LEU A 1 90 ? -9.990 8.9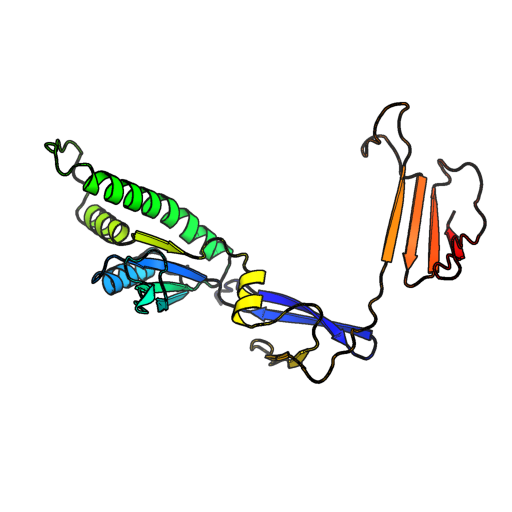62 11.759 1.00 96.94 90 LEU A C 1
ATOM 738 O O . LEU A 1 90 ? -9.832 9.158 12.967 1.00 96.94 90 LEU A O 1
ATOM 742 N N . ILE A 1 91 ? -9.251 9.596 10.841 1.00 96.62 91 ILE A N 1
ATOM 743 C CA . ILE A 1 91 ? -8.156 10.517 11.176 1.00 96.62 91 ILE A CA 1
ATOM 744 C C . ILE A 1 91 ? -8.670 11.736 11.950 1.00 96.62 91 ILE A C 1
ATOM 746 O O . ILE A 1 91 ? -8.007 12.155 12.904 1.00 96.62 91 ILE A O 1
ATOM 750 N N . LYS A 1 92 ? -9.835 12.290 11.584 1.00 95.88 92 LYS A N 1
ATOM 751 C CA . LYS A 1 92 ? -10.460 13.412 12.309 1.00 95.88 92 LYS A CA 1
ATOM 752 C C . LYS A 1 92 ? -10.726 13.042 13.768 1.00 95.88 92 LYS A C 1
ATOM 754 O O . LYS A 1 92 ? -10.228 13.722 14.664 1.00 95.88 92 LYS A O 1
ATOM 759 N N . VAL A 1 93 ? -11.426 11.929 14.013 1.00 96.25 93 VAL A N 1
ATOM 760 C CA . VAL A 1 93 ? -11.758 11.490 15.381 1.00 96.25 93 VAL A CA 1
ATOM 761 C C . VAL A 1 93 ? -10.499 11.141 16.172 1.00 96.25 93 VAL A C 1
ATOM 763 O O . VAL A 1 93 ? -10.358 11.546 17.326 1.00 96.25 93 VAL A O 1
ATOM 766 N N . ARG A 1 94 ? -9.530 10.470 15.542 1.00 96.25 94 ARG A N 1
ATOM 767 C CA . ARG A 1 94 ? -8.227 10.171 16.150 1.00 96.25 94 ARG A CA 1
ATOM 768 C C . ARG A 1 94 ? -7.503 11.438 16.607 1.00 96.25 94 ARG A C 1
ATOM 770 O O . ARG A 1 94 ? -6.994 11.472 17.724 1.00 96.25 94 ARG A O 1
ATOM 777 N N . LYS A 1 95 ? -7.457 12.479 15.768 1.00 96.06 95 LYS A N 1
ATOM 778 C CA . LYS A 1 95 ? -6.766 13.745 16.071 1.00 96.06 95 LYS A CA 1
ATOM 779 C C . LYS A 1 95 ? -7.370 14.460 17.282 1.00 96.06 95 LYS A C 1
ATOM 781 O O . LYS A 1 95 ? -6.641 15.123 18.013 1.00 96.06 95 LYS A O 1
ATOM 786 N N . GLU A 1 96 ? -8.671 14.305 17.511 1.00 93.75 96 GLU A N 1
ATOM 787 C CA . GLU A 1 96 ? -9.353 14.871 18.676 1.00 93.75 96 GLU A CA 1
ATOM 788 C C . GLU A 1 96 ? -9.211 14.028 19.947 1.00 93.75 96 GLU A C 1
ATOM 790 O O . GLU A 1 96 ? -9.035 14.582 21.032 1.00 93.75 96 GLU A O 1
ATOM 795 N N . LEU A 1 97 ? -9.306 12.698 19.838 1.00 93.88 97 LEU A N 1
ATOM 796 C CA . LEU A 1 97 ? -9.256 11.806 21.000 1.00 93.88 97 LEU A CA 1
ATOM 797 C C . LEU A 1 97 ? -7.838 11.647 21.553 1.00 93.88 97 LEU A C 1
ATOM 799 O O . LEU A 1 97 ? -7.658 11.618 22.769 1.00 93.88 97 LEU A O 1
ATOM 803 N N . LEU A 1 98 ? -6.825 11.573 20.686 1.00 93.50 98 LEU A N 1
ATOM 804 C CA . LEU A 1 98 ? -5.456 11.247 21.089 1.00 93.50 98 LEU A CA 1
ATOM 805 C C . LEU A 1 98 ? -4.874 12.222 22.138 1.00 93.50 98 LEU A C 1
ATOM 807 O O . LEU A 1 98 ? -4.339 11.742 23.139 1.00 93.50 98 LEU A O 1
ATOM 811 N N . PRO A 1 99 ? -5.003 13.562 22.008 1.00 93.25 99 PRO A N 1
ATOM 812 C CA . PRO A 1 99 ? -4.519 14.490 23.033 1.00 93.25 99 PRO A CA 1
ATOM 813 C C . PRO A 1 99 ? -5.266 14.356 24.366 1.00 93.25 99 PRO A C 1
ATOM 815 O O . PRO A 1 99 ? -4.655 14.454 25.430 1.00 93.25 99 PRO A O 1
ATOM 818 N N . ALA A 1 100 ? -6.581 14.116 24.321 1.00 91.00 100 ALA A N 1
ATOM 819 C CA . ALA A 1 100 ? -7.394 13.949 25.523 1.00 91.00 100 ALA A CA 1
ATOM 820 C C . ALA A 1 100 ? -7.007 12.674 26.287 1.00 91.00 100 ALA A C 1
ATOM 822 O O . ALA A 1 100 ? -6.821 12.716 27.501 1.00 91.00 100 ALA A O 1
ATOM 823 N N . ILE A 1 101 ? -6.801 11.569 25.567 1.00 92.31 101 ILE A N 1
ATOM 824 C CA . ILE A 1 101 ? -6.382 10.289 26.146 1.00 92.31 101 ILE A CA 1
ATOM 825 C C . ILE A 1 101 ? -4.983 10.402 26.760 1.00 92.31 101 ILE A C 1
ATOM 827 O O . ILE A 1 101 ? -4.797 9.983 27.899 1.00 92.31 101 ILE A O 1
ATOM 831 N N . ARG A 1 102 ? -4.026 11.049 26.080 1.00 90.56 102 ARG A N 1
ATOM 832 C CA . ARG A 1 102 ? -2.681 11.298 26.638 1.00 90.56 102 ARG A CA 1
ATOM 833 C C . ARG A 1 102 ? -2.742 12.067 27.960 1.00 90.56 102 ARG A C 1
ATOM 835 O O . ARG A 1 102 ? -2.147 11.647 28.949 1.00 90.56 102 ARG A O 1
ATOM 842 N N . LYS A 1 103 ? -3.549 13.130 28.021 1.00 89.81 103 LYS A N 1
ATOM 843 C CA . LYS A 1 103 ? -3.766 13.902 29.256 1.00 89.81 103 LYS A CA 1
ATOM 844 C C . LYS A 1 103 ? -4.401 13.058 30.370 1.00 89.81 103 LYS A C 1
ATOM 846 O O . LYS A 1 103 ? -4.072 13.236 31.543 1.00 89.81 103 LYS A O 1
ATOM 851 N N . ASN A 1 104 ? -5.312 12.148 30.026 1.00 89.00 104 ASN A N 1
ATOM 852 C CA . ASN A 1 104 ? -5.931 11.236 30.989 1.00 89.00 104 ASN A CA 1
ATOM 853 C C . ASN A 1 104 ? -4.918 10.223 31.542 1.00 89.00 104 ASN A C 1
ATOM 855 O O . ASN A 1 104 ? -4.914 9.974 32.748 1.00 89.00 104 ASN A O 1
ATOM 859 N N . GLN A 1 105 ? -4.040 9.688 30.689 1.00 86.06 105 GLN A N 1
ATOM 860 C CA . GLN A 1 105 ? -2.966 8.769 31.077 1.00 86.06 105 GLN A CA 1
ATOM 861 C C . GLN A 1 105 ? -1.965 9.449 32.023 1.00 86.06 105 GLN A C 1
ATOM 863 O O . GLN A 1 105 ? -1.702 8.936 33.109 1.00 86.06 105 GLN A O 1
ATOM 868 N N . GLU A 1 106 ? -1.494 10.656 31.692 1.00 85.00 106 GLU A N 1
ATOM 869 C CA . GLU A 1 106 ? -0.591 11.442 32.551 1.00 85.00 106 GLU A CA 1
ATOM 870 C C . GLU A 1 106 ? -1.191 11.727 33.936 1.00 85.00 106 GLU A C 1
ATOM 872 O O . GLU A 1 106 ? -0.507 11.633 34.961 1.00 85.00 106 GLU A O 1
ATOM 877 N N . ARG A 1 107 ? -2.489 12.049 33.994 1.00 80.81 107 ARG A N 1
ATOM 878 C CA . ARG A 1 107 ? -3.209 12.270 35.256 1.00 80.81 107 ARG A CA 1
ATOM 879 C C . ARG A 1 107 ? -3.319 11.004 36.096 1.00 80.81 107 ARG A C 1
ATOM 881 O O . ARG A 1 107 ? -3.210 11.109 37.314 1.00 80.81 107 ARG A O 1
ATOM 888 N N . GLN A 1 108 ? -3.516 9.835 35.488 1.00 71.88 108 GLN A N 1
ATOM 889 C CA . GLN A 1 108 ? -3.549 8.565 36.223 1.00 71.88 108 GLN A CA 1
ATOM 890 C C . GLN A 1 108 ? -2.175 8.240 36.820 1.00 71.88 108 GLN A C 1
ATOM 892 O O . GLN A 1 108 ? -2.083 7.964 38.016 1.00 71.88 108 GLN A O 1
ATOM 897 N N . THR A 1 109 ? -1.100 8.403 36.045 1.00 65.44 109 THR A N 1
ATOM 898 C CA . THR A 1 109 ? 0.282 8.221 36.523 1.00 65.44 109 THR A CA 1
ATOM 899 C C . THR A 1 109 ? 0.636 9.203 37.645 1.00 65.44 109 THR A C 1
ATOM 901 O O . THR A 1 109 ? 1.232 8.828 38.657 1.00 65.44 109 THR A O 1
ATOM 904 N N . THR A 1 110 ? 0.214 10.464 37.511 1.00 61.75 110 THR A N 1
ATOM 905 C CA . THR A 1 110 ? 0.435 11.499 38.532 1.00 61.75 110 THR A CA 1
ATOM 906 C C . THR A 1 110 ? -0.421 11.258 39.778 1.00 61.75 110 THR A C 1
ATOM 908 O O . THR A 1 110 ? 0.026 11.485 40.894 1.00 61.75 110 THR A O 1
ATOM 911 N N . SER A 1 111 ? -1.651 10.763 39.635 1.00 56.44 111 SER A N 1
ATOM 912 C CA . SER A 1 111 ? -2.519 10.444 40.775 1.00 56.44 111 SER A CA 1
ATOM 913 C C . SER A 1 111 ? -1.960 9.299 41.625 1.00 56.44 111 SER A C 1
ATOM 915 O O . SER A 1 111 ? -2.120 9.331 42.843 1.00 56.44 111 SER A O 1
ATOM 917 N N . CYS A 1 112 ? -1.272 8.327 41.016 1.00 50.56 112 CYS A N 1
ATOM 918 C CA . CYS A 1 112 ? -0.558 7.274 41.746 1.00 50.56 112 CYS A CA 1
ATOM 919 C C . CYS A 1 112 ? 0.649 7.804 42.537 1.00 50.56 112 CYS A C 1
ATOM 921 O O . CYS A 1 112 ? 0.948 7.278 43.603 1.00 50.56 112 CYS A O 1
ATOM 923 N N . THR A 1 113 ? 1.321 8.860 42.066 1.00 50.75 113 THR A N 1
ATOM 924 C CA . THR A 1 113 ? 2.461 9.482 42.770 1.00 50.75 113 THR A CA 1
ATOM 925 C C . THR A 1 113 ? 2.046 10.568 43.771 1.00 50.75 113 THR A C 1
ATOM 927 O O . THR A 1 113 ? 2.767 10.828 44.731 1.00 50.75 113 THR A O 1
ATOM 930 N N . ARG A 1 114 ? 0.868 11.186 43.609 1.00 47.03 114 ARG A N 1
ATOM 931 C CA . ARG A 1 114 ? 0.391 12.314 44.435 1.00 47.03 114 ARG A CA 1
ATOM 932 C C . ARG A 1 114 ? -0.483 11.933 45.632 1.00 47.03 114 ARG A C 1
ATOM 934 O O . ARG A 1 114 ? -1.043 12.825 46.266 1.00 47.03 114 ARG A O 1
ATOM 941 N N . ALA A 1 115 ? -0.548 10.654 45.998 1.00 48.50 115 ALA A N 1
ATOM 942 C CA . ALA A 1 115 ? -1.193 10.191 47.233 1.00 48.50 115 ALA A CA 1
ATOM 943 C C . ALA A 1 115 ? -0.516 10.701 48.537 1.00 48.50 115 ALA A C 1
ATOM 945 O O . ALA A 1 115 ? -0.925 10.312 49.626 1.00 48.50 115 ALA A O 1
ATOM 946 N N . LEU A 1 116 ? 0.489 11.589 48.447 1.00 45.03 116 LEU A N 1
ATOM 947 C CA . LEU A 1 116 ? 1.256 12.148 49.570 1.00 45.03 116 LEU A CA 1
ATOM 948 C C . LEU A 1 116 ? 1.260 13.697 49.657 1.00 45.03 116 LEU A C 1
ATOM 950 O O . LEU A 1 116 ? 2.098 14.248 50.365 1.00 45.03 116 LEU A O 1
ATOM 954 N N . GLY A 1 117 ? 0.365 14.439 48.984 1.00 43.34 117 GLY A N 1
ATOM 955 C CA . GLY A 1 117 ? 0.388 15.917 49.057 1.00 43.34 117 GLY A CA 1
ATOM 956 C C . GLY A 1 117 ? -0.971 16.629 48.936 1.00 43.34 117 GLY A C 1
ATOM 957 O O . GLY A 1 117 ? -1.840 16.164 48.192 1.00 43.34 117 GLY A O 1
ATOM 958 N N . PRO A 1 118 ? -1.174 17.772 49.632 1.00 45.59 118 PRO A N 1
ATOM 959 C CA . PRO A 1 118 ? -2.467 18.450 49.711 1.00 45.59 118 PRO A CA 1
ATOM 960 C C . PRO A 1 118 ? -2.853 19.110 48.379 1.00 45.59 118 PRO A C 1
ATOM 962 O O . PRO A 1 118 ? -2.021 19.670 47.663 1.00 45.59 118 PRO A O 1
ATOM 965 N N . GLN A 1 119 ? -4.139 19.034 48.025 1.00 43.81 119 GLN A N 1
ATOM 966 C CA . GLN A 1 119 ? -4.663 19.596 46.780 1.00 43.81 119 GLN A CA 1
ATOM 967 C C . GLN A 1 119 ? -4.997 21.086 46.932 1.00 43.81 119 GLN A C 1
ATOM 969 O O . GLN A 1 119 ? -5.878 21.447 47.705 1.00 43.81 119 GLN A O 1
ATOM 974 N N . SER A 1 120 ? -4.361 21.935 46.123 1.00 40.22 120 SER A N 1
ATOM 975 C CA . SER A 1 120 ? -4.835 23.295 45.846 1.00 40.22 120 SER A CA 1
ATOM 976 C C . SER A 1 120 ? -5.720 23.271 44.595 1.00 40.22 120 SER A C 1
ATOM 978 O O . SER A 1 120 ? -5.272 22.856 43.523 1.00 40.22 120 SER A O 1
ATOM 980 N N . ARG A 1 121 ? -6.994 23.655 44.740 1.00 46.03 121 ARG A N 1
ATOM 981 C CA . ARG A 1 121 ? -7.961 23.823 43.645 1.00 46.03 121 ARG A CA 1
ATOM 982 C C . ARG A 1 121 ? -8.153 25.318 43.393 1.00 46.03 121 ARG A C 1
ATOM 984 O O . ARG A 1 121 ? -8.903 25.948 44.122 1.00 46.03 121 ARG A O 1
ATOM 991 N N . ASN A 1 122 ? -7.533 25.852 42.342 1.00 42.56 122 ASN A N 1
ATOM 992 C CA . ASN A 1 122 ? -7.878 27.161 41.784 1.00 42.56 122 ASN A CA 1
ATOM 993 C C . ASN A 1 122 ? -8.157 27.011 40.284 1.00 42.56 122 ASN A C 1
ATOM 995 O O . ASN A 1 122 ? -7.256 26.699 39.509 1.00 42.56 122 ASN A O 1
ATOM 999 N N . GLY A 1 123 ? -9.408 27.229 39.881 1.00 48.00 123 GLY A N 1
ATOM 1000 C CA . GLY A 1 123 ? -9.829 27.278 38.482 1.00 48.00 123 GLY A CA 1
ATOM 1001 C C . GLY A 1 123 ? -11.324 27.570 38.366 1.00 48.00 123 GLY A C 1
ATOM 1002 O O . GLY A 1 123 ? -12.114 27.003 39.116 1.00 48.00 123 GLY A O 1
ATOM 1003 N N . ALA A 1 124 ? -11.689 28.475 37.455 1.00 56.66 124 ALA A N 1
ATOM 1004 C CA . ALA A 1 124 ? -13.061 28.913 37.199 1.00 56.66 124 ALA A CA 1
ATOM 1005 C C . ALA A 1 124 ? -14.004 27.734 36.894 1.00 56.66 124 ALA A C 1
ATOM 1007 O O . ALA A 1 124 ? -13.629 26.816 36.161 1.00 56.66 124 ALA A O 1
ATOM 1008 N N . GLU A 1 125 ? -15.221 27.763 37.449 1.00 57.59 125 GLU A N 1
ATOM 1009 C CA . GLU A 1 125 ? -16.184 26.669 37.308 1.00 57.59 125 GLU A CA 1
ATOM 1010 C C . GLU A 1 125 ? -16.719 26.559 35.866 1.00 57.59 125 GLU A C 1
ATOM 1012 O O . GLU A 1 125 ? -17.331 27.501 35.358 1.00 57.59 125 GLU A O 1
ATOM 1017 N N . PRO A 1 126 ? -16.519 25.417 35.183 1.00 58.62 126 PRO A N 1
ATOM 1018 C CA . PRO A 1 126 ? -17.125 25.171 33.881 1.00 58.62 126 PRO A CA 1
ATOM 1019 C C . PRO A 1 126 ? -18.638 24.934 34.017 1.00 58.62 126 PRO A C 1
ATOM 1021 O O . PRO A 1 126 ? -19.109 24.417 35.030 1.00 58.62 126 PRO A O 1
ATOM 1024 N N . SER A 1 127 ? -19.404 25.252 32.966 1.00 69.19 127 SER A N 1
ATOM 1025 C CA . SER A 1 127 ? -20.851 24.982 32.929 1.00 69.19 127 SER A CA 1
ATOM 1026 C C . SER A 1 127 ? -21.165 23.496 33.179 1.00 69.19 127 SER A C 1
ATOM 1028 O O . SER A 1 127 ? -20.365 22.621 32.833 1.00 69.19 127 SER A O 1
ATOM 1030 N N . ALA A 1 128 ? -22.347 23.183 33.722 1.00 68.38 128 ALA A N 1
ATOM 1031 C CA . ALA A 1 128 ? -22.742 21.806 34.049 1.00 68.38 128 ALA A CA 1
ATOM 1032 C C . ALA A 1 128 ? -22.660 20.837 32.847 1.00 68.38 128 ALA A C 1
ATOM 1034 O O . ALA A 1 128 ? -22.257 19.684 33.004 1.00 68.38 128 ALA A O 1
ATOM 1035 N N . ALA A 1 129 ? -22.973 21.312 31.636 1.00 65.19 129 ALA A N 1
ATOM 1036 C CA . ALA A 1 129 ? -22.845 20.530 30.405 1.00 65.19 129 ALA A CA 1
ATOM 1037 C C . ALA A 1 129 ? -21.373 20.279 30.032 1.00 65.19 129 ALA A C 1
ATOM 1039 O O . ALA A 1 129 ? -20.995 19.152 29.713 1.00 65.19 129 ALA A O 1
ATOM 1040 N N . SER A 1 130 ? -20.527 21.308 30.142 1.00 65.06 130 SER A N 1
ATOM 1041 C CA . SER A 1 130 ? -19.082 21.211 29.900 1.00 65.06 130 SER A CA 1
ATOM 1042 C C . SER A 1 130 ? -18.405 20.257 30.888 1.00 65.06 130 SER A C 1
ATOM 1044 O O . SER A 1 130 ? -17.530 19.491 30.494 1.00 65.06 130 SER A O 1
ATOM 1046 N N . LYS A 1 131 ? -18.837 20.264 32.155 1.00 69.25 131 LYS A N 1
ATOM 1047 C 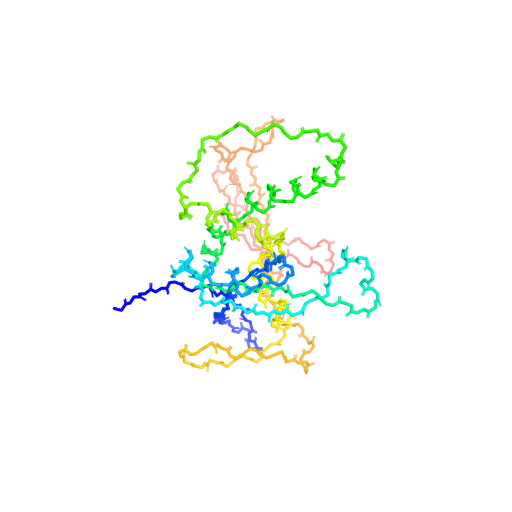CA . LYS A 1 131 ? -18.320 19.391 33.218 1.00 69.25 131 LYS A CA 1
ATOM 1048 C C . LYS A 1 131 ? -18.638 17.919 32.944 1.00 69.25 131 LYS A C 1
ATOM 1050 O O . LYS A 1 131 ? -17.730 17.094 32.960 1.00 69.25 131 LYS A O 1
ATOM 1055 N N . ARG A 1 132 ? -19.883 17.618 32.551 1.00 70.19 132 ARG A N 1
ATOM 1056 C CA . ARG A 1 132 ? -20.312 16.262 32.170 1.00 70.19 132 ARG A CA 1
ATOM 1057 C C . ARG A 1 132 ? -19.586 15.744 30.923 1.00 70.19 132 ARG A C 1
ATOM 1059 O O . ARG A 1 132 ? -19.182 14.589 30.883 1.00 70.19 132 ARG A O 1
ATOM 1066 N N . MET A 1 133 ? -19.367 16.596 29.917 1.00 67.19 133 MET A N 1
ATOM 1067 C CA . MET A 1 133 ? -18.566 16.230 28.738 1.00 67.19 133 MET A CA 1
ATOM 1068 C C . MET A 1 133 ? -17.092 15.968 29.083 1.00 67.19 133 MET A C 1
ATOM 1070 O O . MET A 1 133 ? -16.473 15.077 28.494 1.00 67.19 133 MET A O 1
ATOM 1074 N N . MET A 1 134 ? -16.528 16.728 30.029 1.00 70.00 134 MET A N 1
ATOM 1075 C CA . MET A 1 134 ? -15.174 16.501 30.538 1.00 70.00 134 MET A CA 1
ATOM 1076 C C . MET A 1 134 ? -15.078 15.149 31.248 1.00 70.00 134 MET A C 1
ATOM 1078 O O . MET A 1 134 ? -14.210 14.358 30.898 1.00 70.00 134 MET A O 1
ATOM 1082 N N . GLU A 1 135 ? -16.007 14.848 32.156 1.00 75.06 135 GLU A N 1
ATOM 1083 C CA . GLU A 1 135 ? -16.065 13.573 32.888 1.00 75.06 135 GLU A CA 1
ATOM 1084 C C . GLU A 1 135 ? -16.198 12.367 31.939 1.00 75.06 135 GLU A C 1
ATOM 1086 O O . GLU A 1 135 ? -15.477 11.380 32.075 1.00 75.06 135 GLU A O 1
ATOM 1091 N N . GLN A 1 136 ? -17.037 12.470 30.904 1.00 81.94 136 GLN A N 1
ATOM 1092 C CA . GLN A 1 136 ? -17.209 11.405 29.907 1.00 81.94 136 GLN A CA 1
ATOM 1093 C C . GLN A 1 136 ? -15.966 11.197 29.032 1.00 81.94 136 GLN A C 1
ATOM 1095 O O . GLN A 1 136 ? -15.625 10.064 28.694 1.00 81.94 136 GLN A O 1
ATOM 1100 N N . THR A 1 137 ? -15.248 12.273 28.701 1.00 84.88 137 THR A N 1
ATOM 1101 C CA . THR A 1 137 ? -13.967 12.179 27.983 1.00 84.88 137 THR A CA 1
ATOM 1102 C C . THR A 1 137 ? -12.868 11.604 28.882 1.00 84.88 137 THR A C 1
ATOM 1104 O O . THR A 1 137 ? -12.024 10.844 28.413 1.00 84.88 137 THR A O 1
ATOM 1107 N N . GLU A 1 138 ? -12.885 11.916 30.180 1.00 88.06 138 GLU A N 1
ATOM 1108 C CA . GLU A 1 138 ? -11.968 11.369 31.191 1.00 88.06 138 GLU A CA 1
ATOM 1109 C C . GLU A 1 138 ? -12.155 9.864 31.430 1.00 88.06 138 GLU A C 1
ATOM 1111 O O . GLU A 1 138 ? -11.265 9.210 31.983 1.00 88.06 138 GLU A O 1
ATOM 1116 N N . ASN A 1 139 ? -13.292 9.299 31.017 1.00 91.56 139 ASN A N 1
ATOM 1117 C CA . ASN A 1 139 ? -13.555 7.863 31.073 1.00 91.56 139 ASN A CA 1
ATOM 1118 C C . ASN A 1 139 ? -12.894 7.081 29.930 1.00 91.56 139 ASN A C 1
ATOM 1120 O O . ASN A 1 139 ? -12.804 5.860 30.022 1.00 91.56 139 ASN A O 1
ATOM 1124 N N . ILE A 1 140 ? -12.376 7.755 28.898 1.00 92.88 140 ILE A N 1
ATOM 1125 C CA . ILE A 1 140 ? -11.587 7.131 27.830 1.00 92.88 140 ILE A CA 1
ATOM 1126 C C . ILE A 1 140 ? -10.118 7.107 28.261 1.00 92.88 140 ILE A C 1
ATOM 1128 O O . ILE A 1 140 ? -9.505 8.156 28.474 1.00 92.88 140 ILE A O 1
ATOM 1132 N N . VAL A 1 141 ? -9.554 5.910 28.407 1.00 91.69 141 VAL A N 1
ATOM 1133 C CA . VAL A 1 141 ? -8.241 5.711 29.048 1.00 91.69 141 VAL A CA 1
ATOM 1134 C C . VAL A 1 141 ? -7.151 5.248 28.094 1.00 91.69 141 VAL A C 1
ATOM 1136 O O . VAL A 1 141 ? -5.973 5.441 28.381 1.00 91.69 141 VAL A O 1
ATOM 1139 N N . ASP A 1 142 ? -7.522 4.651 26.965 1.00 91.31 142 ASP A N 1
ATOM 1140 C CA . ASP A 1 142 ? -6.550 4.139 26.005 1.00 91.31 142 ASP A CA 1
ATOM 1141 C C . ASP A 1 142 ? -7.104 4.133 24.578 1.00 91.31 142 ASP A C 1
ATOM 1143 O O . ASP A 1 142 ? -8.321 4.140 24.371 1.00 91.31 142 ASP A O 1
ATOM 1147 N N . ILE A 1 143 ? -6.200 4.103 23.601 1.00 94.25 143 ILE A N 1
ATOM 1148 C CA . ILE A 1 143 ? -6.490 4.003 22.172 1.00 94.25 143 ILE A CA 1
ATOM 1149 C C . ILE A 1 143 ? -5.502 3.037 21.513 1.00 94.25 143 ILE A C 1
ATOM 1151 O O . ILE A 1 143 ? -4.290 3.222 21.573 1.00 94.25 143 ILE A O 1
ATOM 1155 N N . ARG A 1 144 ? -6.015 2.009 20.837 1.00 94.44 144 ARG A N 1
ATOM 1156 C CA . ARG A 1 144 ? -5.216 0.930 20.241 1.00 94.44 144 ARG A CA 1
ATOM 1157 C C . ARG A 1 144 ? -5.467 0.802 18.749 1.00 94.44 144 ARG A C 1
ATOM 1159 O O . ARG A 1 144 ? -6.568 1.059 18.263 1.00 94.44 144 ARG A O 1
ATOM 1166 N N . GLU A 1 145 ? -4.418 0.381 18.050 1.00 94.81 145 GLU A N 1
ATOM 1167 C CA . GLU A 1 145 ? -4.411 0.106 16.611 1.00 94.81 145 GLU A CA 1
ATOM 1168 C C . GLU A 1 145 ? -4.939 1.273 15.745 1.00 94.81 145 GLU A C 1
ATOM 1170 O O . GLU A 1 145 ? -5.598 1.070 14.724 1.00 94.81 145 GLU A O 1
ATOM 1175 N N . HIS A 1 146 ? -4.679 2.509 16.179 1.00 95.06 146 HIS A N 1
ATOM 1176 C CA . HIS A 1 146 ? -5.151 3.747 15.547 1.00 95.06 146 HIS A CA 1
ATOM 1177 C C . HIS A 1 146 ? -4.227 4.269 14.435 1.00 95.06 146 HIS A C 1
ATOM 1179 O O . HIS A 1 146 ? -4.519 5.277 13.781 1.00 95.06 146 HIS A O 1
ATOM 1185 N N . ASP A 1 147 ? -3.090 3.614 14.256 1.00 93.69 147 ASP A N 1
ATOM 1186 C CA . ASP A 1 147 ? -1.990 3.934 13.353 1.00 93.69 147 ASP A CA 1
ATOM 1187 C C . ASP A 1 147 ? -1.745 2.844 12.298 1.00 93.69 147 ASP A C 1
ATOM 1189 O O . ASP A 1 147 ? -0.906 3.029 11.421 1.00 93.69 147 ASP A O 1
ATOM 1193 N N . VAL A 1 148 ? -2.519 1.752 12.321 1.00 96.81 148 VAL A N 1
ATOM 1194 C CA . VAL A 1 148 ? -2.444 0.691 11.309 1.00 96.81 148 VAL A CA 1
ATOM 1195 C C . VAL A 1 148 ? -2.875 1.249 9.945 1.00 96.81 148 VAL A C 1
ATOM 1197 O O . VAL A 1 148 ? -4.013 1.716 9.815 1.00 96.81 148 VAL A O 1
ATOM 1200 N N . PRO A 1 149 ? -2.016 1.194 8.907 1.00 97.38 149 PRO A N 1
ATOM 1201 C CA . PRO A 1 149 ? -2.389 1.629 7.568 1.00 97.38 149 PRO A CA 1
ATOM 1202 C C . PRO A 1 149 ? -3.603 0.861 7.047 1.00 97.38 149 PRO A C 1
ATOM 1204 O O . PRO A 1 149 ? -3.704 -0.355 7.197 1.00 97.38 149 PRO A O 1
ATOM 1207 N N . TYR A 1 150 ? -4.525 1.573 6.402 1.00 97.50 150 TYR A N 1
ATOM 1208 C CA . TYR A 1 150 ? -5.820 1.013 6.017 1.00 97.50 150 TYR A CA 1
ATOM 1209 C C . TYR A 1 150 ? -5.710 -0.219 5.100 1.00 97.50 150 TYR A C 1
ATOM 1211 O O . TYR A 1 150 ? -6.361 -1.225 5.350 1.00 97.50 150 TYR A O 1
ATOM 1219 N N . HIS A 1 151 ? -4.839 -0.201 4.090 1.00 96.75 151 HIS A N 1
ATOM 1220 C CA . HIS A 1 151 ? -4.655 -1.358 3.206 1.00 96.75 151 HIS A CA 1
ATOM 1221 C C . HIS A 1 151 ? -4.056 -2.574 3.939 1.00 96.75 151 HIS A C 1
ATOM 1223 O O . HIS A 1 151 ? -4.439 -3.710 3.661 1.00 96.75 151 HIS A O 1
ATOM 1229 N N . ILE A 1 152 ? -3.175 -2.349 4.923 1.00 97.19 152 ILE A N 1
ATOM 1230 C CA . ILE A 1 152 ? -2.623 -3.413 5.776 1.00 97.19 152 ILE A CA 1
ATOM 1231 C C . ILE A 1 152 ? -3.731 -4.005 6.646 1.00 97.19 152 ILE A C 1
ATOM 1233 O O . ILE A 1 152 ? -3.862 -5.222 6.729 1.00 97.19 152 ILE A O 1
ATOM 1237 N N . ARG A 1 153 ? -4.573 -3.150 7.239 1.00 97.62 153 ARG A N 1
ATOM 1238 C CA . ARG A 1 153 ? -5.739 -3.568 8.024 1.00 97.62 153 ARG A CA 1
ATOM 1239 C C . ARG A 1 153 ? -6.641 -4.519 7.239 1.00 97.62 153 ARG A C 1
ATOM 1241 O O . ARG A 1 153 ? -6.949 -5.596 7.734 1.00 97.62 153 ARG A O 1
ATOM 1248 N N . VAL A 1 154 ? -7.050 -4.121 6.034 1.00 96.94 154 VAL A N 1
ATOM 1249 C CA . VAL A 1 154 ? -7.933 -4.934 5.181 1.00 96.94 154 VAL A CA 1
ATOM 1250 C C . VAL A 1 154 ? -7.268 -6.266 4.838 1.00 96.94 154 VAL A C 1
ATOM 1252 O O . VAL A 1 154 ? -7.897 -7.315 4.951 1.00 96.94 154 VAL A O 1
ATOM 1255 N N . SER A 1 155 ? -5.977 -6.232 4.497 1.00 97.06 155 SER A N 1
ATOM 1256 C CA . SER A 1 155 ? -5.200 -7.430 4.159 1.00 97.06 155 SER A CA 1
ATOM 1257 C C . SER A 1 155 ? -5.116 -8.418 5.326 1.00 97.06 155 SER A C 1
ATOM 1259 O O . SER A 1 155 ? -5.310 -9.613 5.125 1.00 97.06 155 SER A O 1
ATOM 1261 N N . ILE A 1 156 ? -4.881 -7.935 6.553 1.00 96.75 156 ILE A N 1
ATOM 1262 C CA . ILE A 1 156 ? -4.816 -8.769 7.764 1.00 96.75 156 ILE A CA 1
ATOM 1263 C C . ILE A 1 156 ? -6.189 -9.356 8.095 1.00 96.75 156 ILE A C 1
ATOM 1265 O O . ILE A 1 156 ? -6.311 -10.567 8.283 1.00 96.75 156 ILE A O 1
ATOM 1269 N N . ASP A 1 157 ? -7.218 -8.510 8.158 1.00 96.75 157 ASP A N 1
ATOM 1270 C CA . ASP A 1 157 ? -8.549 -8.910 8.613 1.00 96.75 157 ASP A CA 1
ATOM 1271 C C . ASP A 1 157 ? -9.203 -9.912 7.651 1.00 96.75 157 ASP A C 1
ATOM 1273 O O . ASP A 1 157 ? -9.848 -10.865 8.090 1.00 96.75 157 ASP A O 1
ATOM 1277 N N . LEU A 1 158 ? -9.011 -9.720 6.341 1.00 96.38 158 LEU A N 1
ATOM 1278 C CA . LEU A 1 158 ? -9.588 -10.571 5.296 1.00 96.38 158 LEU A CA 1
ATOM 1279 C C . LEU A 1 158 ? -8.629 -11.656 4.794 1.00 96.38 158 LEU A C 1
ATOM 1281 O O . LEU A 1 158 ? -9.035 -12.507 4.005 1.00 96.38 158 LEU A O 1
ATOM 1285 N N . LYS A 1 159 ? -7.374 -11.655 5.263 1.00 96.44 159 LYS A N 1
ATOM 1286 C CA . LYS A 1 159 ? -6.303 -12.579 4.850 1.00 96.44 159 LYS A CA 1
ATOM 1287 C C . LYS A 1 159 ? -6.064 -12.588 3.335 1.00 96.44 159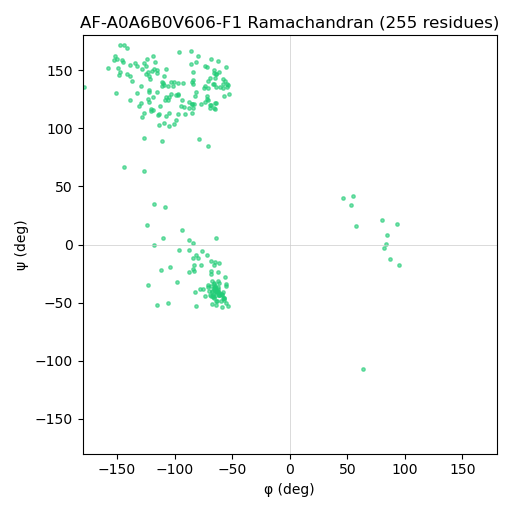 LYS A C 1
ATOM 1289 O O . LYS A 1 159 ? -5.864 -13.647 2.739 1.00 96.44 159 LYS A O 1
ATOM 1294 N N . ILE A 1 160 ? -6.087 -11.405 2.723 1.00 96.44 160 ILE A N 1
ATOM 1295 C CA . ILE A 1 160 ? -5.820 -11.207 1.294 1.00 96.44 160 ILE A CA 1
ATOM 1296 C C . ILE A 1 160 ? -4.421 -10.605 1.151 1.00 96.44 160 ILE A C 1
ATOM 1298 O O . ILE A 1 160 ? -4.184 -9.466 1.546 1.00 96.44 160 ILE A O 1
ATOM 1302 N N . PHE A 1 161 ? -3.505 -11.376 0.574 1.00 94.88 161 PHE A N 1
ATOM 1303 C CA . PHE A 1 161 ? -2.103 -11.025 0.350 1.00 94.88 161 PHE A CA 1
ATOM 1304 C C . PHE A 1 161 ? -1.731 -11.104 -1.134 1.00 94.88 161 PHE A C 1
ATOM 1306 O O . PHE A 1 161 ? -2.223 -11.972 -1.860 1.00 94.88 161 PHE A O 1
ATOM 1313 N N . VAL A 1 162 ? -0.848 -10.202 -1.563 1.00 94.06 162 VAL A N 1
ATOM 1314 C CA . VAL A 1 162 ? -0.300 -10.143 -2.929 1.00 94.06 162 VAL A CA 1
ATOM 1315 C C . VAL A 1 162 ? 0.555 -11.384 -3.218 1.00 94.06 162 VAL A C 1
ATOM 1317 O O . VAL A 1 162 ? 1.164 -11.941 -2.308 1.00 94.06 162 VAL A O 1
ATOM 1320 N N . GLY A 1 163 ? 0.604 -11.807 -4.485 1.00 91.56 163 GLY A N 1
ATOM 1321 C CA . GLY A 1 163 ? 1.402 -12.957 -4.934 1.00 91.56 163 GLY A CA 1
ATOM 1322 C C . GLY A 1 163 ? 0.715 -14.314 -4.763 1.00 91.56 163 GLY A C 1
ATOM 1323 O O . GLY A 1 163 ? 1.347 -15.347 -4.952 1.00 91.56 163 GLY A O 1
ATOM 1324 N N . LEU A 1 164 ? -0.569 -14.322 -4.402 1.00 93.62 164 LEU A N 1
ATOM 1325 C CA . LEU A 1 164 ? -1.393 -15.524 -4.292 1.00 93.62 164 LEU A CA 1
ATOM 1326 C C . LEU A 1 164 ? -2.542 -15.467 -5.300 1.00 93.62 164 LEU A C 1
ATOM 1328 O O . LEU A 1 164 ? -2.973 -14.386 -5.704 1.00 93.62 164 LEU A O 1
ATOM 1332 N N . TRP A 1 165 ? -3.076 -16.633 -5.651 1.00 95.44 165 TRP A N 1
ATOM 1333 C CA . TRP A 1 165 ? -4.229 -16.743 -6.536 1.00 95.44 165 TRP A CA 1
ATOM 1334 C C . TRP A 1 165 ? -5.544 -16.574 -5.784 1.00 95.44 165 TRP A C 1
ATOM 1336 O O . TRP A 1 165 ? -5.720 -17.084 -4.673 1.00 95.44 165 TRP A O 1
ATOM 1346 N N . TYR A 1 166 ? -6.499 -15.890 -6.417 1.00 96.62 166 TYR A N 1
ATOM 1347 C CA . TYR A 1 166 ? -7.840 -15.685 -5.878 1.00 96.62 166 TYR A CA 1
ATOM 1348 C C . TYR A 1 166 ? -8.902 -15.882 -6.955 1.00 96.62 166 TYR A C 1
ATOM 1350 O O . TYR A 1 166 ? -8.757 -15.428 -8.084 1.00 96.62 166 TYR A O 1
ATOM 1358 N N . ALA A 1 167 ? -10.015 -16.502 -6.577 1.00 96.00 167 ALA A N 1
ATOM 1359 C CA . ALA A 1 167 ? -11.252 -16.441 -7.334 1.00 96.00 167 ALA A CA 1
ATOM 1360 C C . ALA A 1 167 ? -11.999 -15.163 -6.941 1.00 96.00 167 ALA A C 1
ATOM 1362 O O . ALA A 1 167 ? -12.401 -15.012 -5.783 1.00 96.00 167 ALA A O 1
ATOM 1363 N N . VAL A 1 168 ? -12.193 -14.265 -7.905 1.00 96.12 168 VAL A N 1
ATOM 1364 C CA . VAL A 1 168 ? -12.912 -13.002 -7.714 1.00 96.12 168 VAL A CA 1
ATOM 1365 C C . VAL A 1 168 ? -14.281 -13.101 -8.374 1.00 96.12 168 VAL A C 1
ATOM 1367 O O . VAL A 1 168 ? -14.388 -13.397 -9.561 1.00 96.12 168 VAL A O 1
ATOM 1370 N N . ARG A 1 169 ? -15.350 -12.861 -7.612 1.00 94.88 169 ARG A N 1
ATOM 1371 C CA . ARG A 1 169 ? -16.722 -12.812 -8.136 1.00 94.88 169 ARG A CA 1
ATOM 1372 C C . ARG A 1 169 ? -17.334 -11.447 -7.862 1.00 94.88 169 ARG A C 1
ATOM 1374 O O . ARG A 1 169 ? -17.533 -11.073 -6.706 1.00 94.88 169 ARG A O 1
ATOM 1381 N N . GLY A 1 170 ? -17.661 -10.723 -8.929 1.00 90.62 170 GLY A N 1
ATOM 1382 C CA . GLY A 1 170 ? -18.430 -9.484 -8.836 1.00 90.62 170 GLY A CA 1
ATOM 1383 C C . GLY A 1 170 ? -19.860 -9.756 -8.363 1.00 90.62 170 GLY A C 1
ATOM 1384 O O . GLY A 1 170 ? -20.491 -10.714 -8.807 1.00 90.62 170 GLY A O 1
ATOM 1385 N N . ARG A 1 171 ? -20.377 -8.908 -7.468 1.00 87.75 171 ARG A N 1
ATOM 1386 C CA . ARG A 1 171 ? -21.747 -8.993 -6.929 1.00 87.75 171 ARG A CA 1
ATOM 1387 C C . ARG A 1 171 ? -22.585 -7.752 -7.265 1.00 87.75 171 ARG A C 1
ATOM 1389 O O . ARG A 1 171 ? -23.417 -7.307 -6.479 1.00 87.75 171 ARG A O 1
ATOM 1396 N N . GLY A 1 172 ? -22.358 -7.175 -8.446 1.00 83.19 172 GLY A N 1
ATOM 1397 C CA . GLY A 1 172 ? -23.046 -5.962 -8.890 1.00 83.19 172 GLY A CA 1
ATOM 1398 C C . GLY A 1 172 ? -22.724 -4.766 -7.991 1.00 83.19 172 GLY A C 1
ATOM 1399 O O . GLY A 1 172 ? -21.625 -4.228 -8.066 1.00 83.19 172 GLY A O 1
ATOM 1400 N N . VAL A 1 173 ? -23.692 -4.355 -7.165 1.00 80.69 173 VAL A N 1
ATOM 1401 C CA . VAL A 1 173 ? -23.567 -3.214 -6.234 1.00 80.69 173 VAL A CA 1
ATOM 1402 C C . VAL A 1 173 ? -22.900 -3.616 -4.912 1.00 80.69 173 VAL A C 1
ATOM 1404 O O . VAL A 1 173 ? -22.371 -2.764 -4.201 1.00 80.69 173 VAL A O 1
ATOM 1407 N N . GLU A 1 174 ? -22.917 -4.903 -4.564 1.00 87.44 174 GLU A N 1
ATOM 1408 C CA . GLU A 1 174 ? -22.277 -5.398 -3.346 1.00 87.44 174 GLU A CA 1
ATOM 1409 C C . GLU A 1 174 ? -20.761 -5.559 -3.512 1.00 87.44 174 GLU A C 1
ATOM 1411 O O . GLU A 1 174 ? -20.231 -5.653 -4.623 1.00 87.44 174 GLU A O 1
ATOM 1416 N N . ALA A 1 175 ? -20.062 -5.637 -2.377 1.00 90.06 175 ALA A N 1
ATOM 1417 C CA . ALA A 1 175 ? -18.631 -5.900 -2.344 1.00 90.06 175 ALA A CA 1
ATOM 1418 C C . ALA A 1 175 ? -18.280 -7.212 -3.086 1.00 90.06 175 ALA A C 1
ATOM 1420 O O . ALA A 1 175 ? -19.012 -8.204 -2.964 1.00 90.06 175 ALA A O 1
ATOM 1421 N N . PRO A 1 176 ? -17.166 -7.243 -3.842 1.00 94.81 176 PRO A N 1
ATOM 1422 C CA . PRO A 1 176 ? -16.735 -8.449 -4.536 1.00 94.81 176 PRO A CA 1
ATOM 1423 C C . PRO A 1 176 ? -16.371 -9.559 -3.541 1.00 94.81 176 PRO A C 1
ATOM 1425 O O . PRO A 1 176 ? -15.839 -9.305 -2.462 1.00 94.81 176 PRO A O 1
ATOM 1428 N N . ASP A 1 177 ? -16.629 -10.808 -3.926 1.00 95.06 177 ASP A N 1
ATOM 1429 C CA . ASP A 1 177 ? -16.200 -11.990 -3.173 1.00 95.06 177 ASP A CA 1
ATOM 1430 C C . ASP A 1 177 ? -14.822 -12.419 -3.681 1.00 95.06 177 ASP A C 1
ATOM 1432 O O . ASP A 1 177 ? -14.698 -12.837 -4.833 1.00 95.06 177 ASP A O 1
ATOM 1436 N N . ILE A 1 178 ? -13.796 -12.276 -2.841 1.00 96.50 178 ILE A N 1
ATOM 1437 C CA . ILE A 1 178 ? -12.400 -12.598 -3.155 1.00 96.50 178 ILE A CA 1
ATOM 1438 C C . ILE A 1 178 ? -11.986 -13.783 -2.283 1.00 96.50 178 ILE A C 1
ATOM 1440 O O . ILE A 1 178 ? -11.884 -13.659 -1.063 1.00 96.50 178 ILE A O 1
ATOM 1444 N N . LYS A 1 179 ? -11.750 -14.944 -2.900 1.00 95.94 179 LYS A N 1
ATOM 1445 C CA . LYS A 1 179 ? -11.425 -16.193 -2.192 1.00 95.94 179 LYS A CA 1
ATOM 1446 C C . LYS A 1 179 ? -10.107 -16.770 -2.661 1.00 95.94 179 LYS A C 1
ATOM 1448 O O . LYS A 1 179 ? -9.947 -17.025 -3.849 1.00 95.94 179 LYS A O 1
ATOM 1453 N N . LYS A 1 180 ? -9.190 -17.010 -1.723 1.00 95.75 180 LYS A N 1
ATOM 1454 C CA . LYS A 1 180 ? -7.883 -17.611 -2.008 1.00 95.75 180 LYS A CA 1
ATOM 1455 C C . LYS A 1 180 ? -8.059 -18.982 -2.674 1.00 95.75 180 LYS A C 1
ATOM 1457 O O . LYS A 1 180 ? -8.867 -19.792 -2.221 1.00 95.75 180 LYS A O 1
ATOM 1462 N N . ARG A 1 181 ? -7.294 -19.225 -3.735 1.00 95.06 181 ARG A N 1
ATOM 1463 C CA . ARG A 1 181 ? -7.163 -20.504 -4.440 1.00 95.06 181 ARG A CA 1
ATOM 1464 C C . ARG A 1 181 ? -5.876 -21.172 -3.971 1.00 95.06 181 ARG A C 1
ATOM 1466 O O . ARG A 1 181 ? -4.788 -20.726 -4.312 1.00 95.06 181 ARG A O 1
ATOM 1473 N N . GLU A 1 182 ? -6.000 -22.183 -3.115 1.00 93.81 182 GLU A N 1
ATOM 1474 C CA . GLU A 1 182 ? -4.842 -22.914 -2.565 1.00 93.81 182 GLU A CA 1
ATOM 1475 C C . GLU A 1 182 ? -4.348 -24.031 -3.489 1.00 93.81 182 GLU A C 1
ATOM 1477 O O . GLU A 1 182 ? -3.271 -24.580 -3.287 1.00 93.81 182 GLU A O 1
ATOM 1482 N N . ASP A 1 183 ? -5.139 -24.354 -4.506 1.00 94.38 183 ASP A N 1
ATOM 1483 C CA . ASP A 1 183 ? -4.862 -25.357 -5.525 1.00 94.38 183 ASP A CA 1
ATOM 1484 C C . ASP A 1 183 ? -3.867 -24.881 -6.595 1.00 94.38 183 ASP A C 1
ATOM 1486 O O . ASP A 1 183 ? -3.278 -25.713 -7.283 1.00 94.38 183 ASP A O 1
ATOM 1490 N N . ILE A 1 184 ? -3.638 -23.568 -6.713 1.00 91.50 184 ILE A N 1
ATOM 1491 C CA . ILE A 1 184 ? -2.689 -22.987 -7.668 1.00 91.50 184 ILE A CA 1
ATOM 1492 C C . ILE A 1 184 ? -1.459 -22.484 -6.907 1.00 91.50 184 ILE A C 1
ATOM 1494 O O . ILE A 1 184 ? -1.531 -21.514 -6.152 1.00 91.50 184 ILE A O 1
ATOM 1498 N N . LEU A 1 185 ? -0.326 -23.161 -7.109 1.00 88.44 185 LEU A N 1
ATOM 1499 C CA . LEU A 1 185 ? 0.953 -22.843 -6.455 1.00 88.44 185 LEU A CA 1
ATOM 1500 C C . LEU A 1 185 ? 1.950 -22.134 -7.375 1.00 88.44 185 LEU A C 1
ATOM 1502 O O . LEU A 1 185 ? 2.900 -21.525 -6.890 1.00 88.44 185 LEU A O 1
ATOM 1506 N N . ILE A 1 186 ? 1.756 -22.239 -8.691 1.00 87.94 186 ILE A N 1
ATOM 1507 C CA . ILE A 1 186 ? 2.614 -21.576 -9.672 1.00 87.94 186 ILE A CA 1
ATOM 1508 C C . ILE A 1 186 ? 2.405 -20.064 -9.606 1.00 87.94 186 ILE A C 1
ATOM 1510 O O . ILE A 1 186 ? 1.293 -19.593 -9.379 1.00 87.94 186 ILE A O 1
ATOM 1514 N N . VAL A 1 187 ? 3.472 -19.297 -9.792 1.00 85.94 187 VAL A N 1
ATOM 1515 C CA . VAL A 1 187 ? 3.394 -17.835 -9.879 1.00 85.94 187 VAL A CA 1
ATOM 1516 C C . VAL A 1 187 ? 3.039 -17.472 -11.325 1.00 85.94 187 VAL A C 1
ATOM 1518 O O . VAL A 1 187 ? 3.561 -18.128 -12.226 1.00 85.94 187 VAL A O 1
ATOM 1521 N N . PRO A 1 188 ? 2.147 -16.494 -11.574 1.00 86.06 188 PRO A N 1
ATOM 1522 C CA . PRO A 1 188 ? 1.893 -16.033 -12.934 1.00 86.06 188 PRO A CA 1
ATOM 1523 C C . PRO A 1 188 ? 3.145 -15.388 -13.527 1.00 86.06 188 PRO A C 1
ATOM 1525 O O . PRO A 1 188 ? 3.888 -14.703 -12.818 1.00 86.06 188 PRO A O 1
ATOM 1528 N N . ASP A 1 189 ? 3.323 -15.536 -14.836 1.00 85.19 189 ASP A N 1
ATOM 1529 C CA . ASP A 1 189 ? 4.310 -14.753 -15.568 1.00 85.19 189 ASP A CA 1
ATOM 1530 C C . ASP A 1 189 ? 3.857 -13.291 -15.589 1.00 85.19 189 ASP A C 1
ATOM 1532 O O . ASP A 1 189 ? 2.762 -12.948 -16.045 1.00 85.19 189 ASP A O 1
ATOM 1536 N N . VAL A 1 190 ? 4.691 -12.417 -15.032 1.00 89.75 190 VAL A N 1
ATOM 1537 C CA . VAL A 1 190 ? 4.440 -10.978 -14.993 1.00 89.75 190 VAL A CA 1
ATOM 1538 C C . VAL A 1 190 ? 5.398 -10.283 -15.938 1.00 89.75 190 VAL A C 1
ATOM 1540 O O . VAL A 1 190 ? 6.584 -10.592 -15.950 1.00 89.75 190 VAL A O 1
ATOM 1543 N N . THR A 1 191 ? 4.892 -9.308 -16.691 1.00 91.25 191 THR A N 1
ATOM 1544 C CA . THR A 1 191 ? 5.753 -8.434 -17.492 1.00 91.25 191 THR A CA 1
ATOM 1545 C C . THR A 1 191 ? 6.609 -7.590 -16.557 1.00 91.25 191 THR A C 1
ATOM 1547 O O . THR A 1 191 ? 6.071 -6.779 -15.793 1.00 91.25 191 THR A O 1
ATOM 1550 N N . VAL A 1 192 ? 7.925 -7.758 -16.628 1.00 94.00 192 VAL A N 1
ATOM 1551 C CA . VAL A 1 192 ? 8.889 -6.988 -15.841 1.00 94.00 192 VAL A CA 1
ATOM 1552 C C . VAL A 1 192 ? 9.617 -6.022 -16.761 1.00 94.00 192 VAL A C 1
ATOM 1554 O O . VAL A 1 192 ? 10.240 -6.425 -17.739 1.00 94.00 192 VAL A O 1
ATOM 1557 N N . LEU A 1 193 ? 9.561 -4.736 -16.409 1.00 97.25 193 LEU A N 1
ATOM 1558 C CA . LEU A 1 193 ? 10.373 -3.694 -17.023 1.00 97.25 193 LEU A CA 1
ATOM 1559 C C . LEU A 1 193 ? 11.370 -3.174 -15.990 1.00 97.25 193 LEU A C 1
ATOM 1561 O O . LEU A 1 193 ? 10.970 -2.642 -14.953 1.00 97.25 193 LEU A O 1
ATOM 1565 N N . ALA A 1 194 ? 12.656 -3.310 -16.290 1.00 97.81 194 ALA A N 1
ATOM 1566 C CA . ALA A 1 194 ? 13.736 -2.671 -15.546 1.00 97.81 194 ALA A CA 1
ATOM 1567 C C . ALA A 1 194 ? 14.356 -1.584 -16.422 1.00 97.81 194 ALA A C 1
ATOM 1569 O O . ALA A 1 194 ? 14.525 -1.803 -17.617 1.00 97.81 194 ALA A O 1
ATOM 1570 N N . TYR A 1 195 ? 14.678 -0.424 -15.854 1.00 98.31 195 TYR A N 1
ATOM 1571 C CA . TYR A 1 195 ? 15.304 0.668 -16.594 1.00 98.31 195 TYR A CA 1
ATOM 1572 C C . TYR A 1 195 ? 16.394 1.342 -15.773 1.00 98.31 195 TYR A C 1
ATOM 1574 O O . TYR A 1 195 ? 16.342 1.340 -14.542 1.00 98.31 195 TYR A O 1
ATOM 1582 N N . ASP A 1 196 ? 17.343 1.941 -16.478 1.00 98.38 196 ASP A N 1
ATOM 1583 C CA . ASP A 1 196 ? 18.390 2.781 -15.921 1.00 98.38 196 ASP A CA 1
ATOM 1584 C C . ASP A 1 196 ? 18.650 3.973 -16.845 1.00 98.38 196 ASP A C 1
ATOM 1586 O O . ASP A 1 196 ? 18.496 3.872 -18.069 1.00 98.38 196 ASP A O 1
ATOM 1590 N N . ILE A 1 197 ? 18.999 5.116 -16.259 1.00 98.44 197 ILE A N 1
ATOM 1591 C CA . ILE A 1 197 ? 19.185 6.365 -17.003 1.00 98.44 197 ILE A CA 1
ATOM 1592 C C . ILE A 1 197 ? 20.590 6.909 -16.815 1.00 98.44 197 ILE A C 1
ATOM 1594 O O . ILE A 1 197 ? 21.125 6.925 -15.712 1.00 98.44 197 ILE A O 1
ATOM 1598 N N . GLU A 1 198 ? 21.124 7.469 -17.892 1.00 98.12 198 GLU A N 1
ATOM 1599 C CA . GLU A 1 198 ? 22.375 8.213 -17.874 1.00 98.12 198 GLU A CA 1
ATOM 1600 C C . GLU A 1 198 ? 22.085 9.685 -18.126 1.00 98.12 198 GLU A C 1
ATOM 1602 O O . GLU A 1 198 ? 21.305 10.044 -19.017 1.00 98.12 198 GLU A O 1
ATOM 1607 N N . THR A 1 199 ? 22.722 10.558 -17.352 1.00 98.12 199 THR A N 1
ATOM 1608 C CA . THR A 1 199 ? 22.520 12.007 -17.436 1.00 98.12 199 THR A CA 1
ATOM 1609 C C . THR A 1 199 ? 23.839 12.734 -17.622 1.00 98.12 199 THR A C 1
ATOM 1611 O O . THR A 1 199 ? 24.900 12.281 -17.186 1.00 98.12 199 THR A O 1
ATOM 1614 N N . THR A 1 200 ? 23.776 13.933 -18.194 1.00 97.44 200 THR A N 1
ATOM 1615 C CA . THR A 1 200 ? 24.889 14.872 -18.074 1.00 97.44 200 THR A CA 1
ATOM 1616 C C . THR A 1 200 ? 25.101 15.231 -16.607 1.00 97.44 200 THR A C 1
ATOM 1618 O O . THR A 1 200 ? 24.215 15.069 -15.761 1.00 97.44 200 THR A O 1
ATOM 1621 N N . LYS A 1 201 ? 26.308 15.694 -16.289 1.00 97.12 201 LYS A N 1
ATOM 1622 C CA . LYS A 1 201 ? 26.608 16.281 -14.988 1.00 97.12 201 LYS A CA 1
ATOM 1623 C C . LYS A 1 201 ? 27.816 17.188 -15.075 1.00 97.12 201 LYS A C 1
ATOM 1625 O O . LYS A 1 201 ? 28.753 16.940 -15.839 1.00 97.12 201 LYS A O 1
ATOM 1630 N N . LEU A 1 202 ? 27.860 18.182 -14.199 1.00 95.25 202 LEU A N 1
ATOM 1631 C CA . LEU A 1 202 ? 29.058 18.992 -14.029 1.00 95.25 202 LEU A CA 1
ATOM 1632 C C . LEU A 1 202 ? 30.228 18.159 -13.448 1.00 95.25 202 LEU A C 1
ATOM 1634 O O . LEU A 1 202 ? 30.023 17.234 -12.644 1.00 95.25 202 LEU A O 1
ATOM 1638 N N . PRO A 1 203 ? 31.485 18.481 -13.813 1.00 96.62 203 PRO A N 1
ATOM 1639 C CA . PRO A 1 203 ? 32.660 17.846 -13.227 1.00 96.62 203 PRO A CA 1
ATOM 1640 C C . PRO A 1 203 ? 32.661 17.955 -11.699 1.00 96.62 203 PRO A C 1
ATOM 1642 O O . PRO A 1 203 ? 32.386 19.017 -11.143 1.00 96.62 203 PRO A O 1
ATOM 1645 N N . LEU A 1 204 ? 32.978 16.844 -11.025 1.00 94.12 204 LEU A N 1
ATOM 1646 C CA . LEU A 1 204 ? 33.040 16.736 -9.557 1.00 94.12 204 LEU A CA 1
ATOM 1647 C C . LEU A 1 204 ? 31.739 17.102 -8.812 1.00 94.12 204 LEU A C 1
ATOM 1649 O O . LEU A 1 204 ? 31.764 17.304 -7.600 1.00 94.12 204 LEU A O 1
ATOM 1653 N N . LYS A 1 205 ? 30.603 17.158 -9.514 1.00 95.75 205 LYS A N 1
ATOM 1654 C CA . LYS A 1 205 ? 29.273 17.335 -8.925 1.00 95.75 205 LYS A CA 1
ATOM 1655 C C . LYS A 1 205 ? 28.368 16.143 -9.226 1.00 95.75 205 LYS A C 1
ATOM 1657 O O . LYS A 1 205 ? 28.648 15.339 -10.128 1.00 95.75 205 LYS A O 1
ATOM 1662 N N . PHE A 1 206 ? 27.301 16.048 -8.439 1.00 96.88 206 PHE A N 1
ATOM 1663 C CA . PHE A 1 206 ? 26.147 15.212 -8.744 1.00 96.88 206 PHE A CA 1
ATOM 1664 C C . PHE A 1 206 ? 25.311 15.852 -9.866 1.00 96.88 206 PHE A C 1
ATOM 1666 O O . PHE A 1 206 ? 25.374 17.076 -10.010 1.00 96.88 206 PHE A O 1
ATOM 1673 N N . PRO A 1 207 ? 24.559 15.051 -10.641 1.00 97.00 207 PRO A N 1
ATOM 1674 C CA . PRO A 1 207 ? 23.585 15.572 -11.597 1.00 97.00 207 PRO A CA 1
ATOM 1675 C C . PRO A 1 207 ? 22.524 16.450 -10.919 1.00 97.00 207 PRO A C 1
ATOM 1677 O O . PRO A 1 207 ? 22.073 16.134 -9.814 1.00 97.00 207 PRO A O 1
ATOM 1680 N N . ASP A 1 208 ? 22.104 17.521 -11.589 1.00 96.75 208 ASP A N 1
ATOM 1681 C CA . ASP A 1 208 ? 21.012 18.400 -11.164 1.00 96.75 208 ASP A CA 1
ATOM 1682 C C . ASP A 1 208 ? 19.891 18.393 -12.211 1.00 96.75 208 ASP A C 1
ATOM 1684 O O . ASP A 1 208 ? 20.069 18.868 -13.329 1.00 96.75 208 ASP A O 1
ATOM 1688 N N . ALA A 1 209 ? 18.709 17.897 -11.836 1.00 97.00 209 ALA A N 1
ATOM 1689 C CA . ALA A 1 209 ? 17.562 17.763 -12.735 1.00 97.00 209 ALA A CA 1
ATOM 1690 C C . ALA A 1 209 ? 17.040 19.095 -13.317 1.00 97.00 209 ALA A C 1
ATOM 1692 O O . ALA A 1 209 ? 16.262 19.070 -14.268 1.00 97.00 209 ALA A O 1
ATOM 1693 N N . ALA A 1 210 ? 17.418 20.250 -12.755 1.00 96.88 210 ALA A N 1
ATOM 1694 C CA . ALA A 1 210 ? 17.042 21.557 -13.293 1.00 96.88 210 ALA A CA 1
ATOM 1695 C C . ALA A 1 210 ? 17.962 22.035 -14.429 1.00 96.88 210 ALA A C 1
ATOM 1697 O O . ALA A 1 210 ? 17.555 22.892 -15.216 1.00 96.88 210 ALA A O 1
ATOM 1698 N N . THR A 1 211 ? 19.198 21.531 -14.500 1.00 95.25 211 THR A N 1
ATOM 1699 C CA . THR A 1 211 ? 20.216 22.013 -15.450 1.00 95.25 211 THR A CA 1
ATOM 1700 C C . THR A 1 211 ? 20.778 20.931 -16.358 1.00 95.25 211 THR A C 1
ATOM 1702 O O . THR A 1 211 ? 21.118 21.220 -17.503 1.00 95.25 211 THR A O 1
ATOM 1705 N N . ASP A 1 212 ? 20.911 19.712 -15.848 1.00 97.38 212 ASP A N 1
ATOM 1706 C CA . ASP A 1 212 ? 21.413 18.560 -16.582 1.00 97.38 212 ASP A CA 1
ATOM 1707 C C . ASP A 1 212 ? 20.291 17.865 -17.355 1.00 97.38 212 ASP A C 1
ATOM 1709 O O . ASP A 1 212 ? 19.111 17.951 -17.011 1.00 97.38 212 ASP A O 1
ATOM 1713 N N . GLN A 1 213 ? 20.672 17.156 -18.412 1.00 97.62 213 GLN A N 1
ATOM 1714 C CA . GLN A 1 213 ? 19.747 16.461 -19.296 1.00 97.62 213 GLN A CA 1
ATOM 1715 C C . GLN A 1 213 ? 19.996 14.955 -19.276 1.00 97.62 213 GLN A C 1
ATOM 1717 O O . GLN A 1 213 ? 21.121 14.493 -19.078 1.00 97.62 213 GLN A O 1
ATOM 1722 N N . ILE A 1 214 ? 18.939 14.183 -19.522 1.00 98.31 214 ILE A N 1
ATOM 1723 C CA . ILE A 1 214 ? 19.049 12.742 -19.753 1.00 98.31 214 ILE A CA 1
A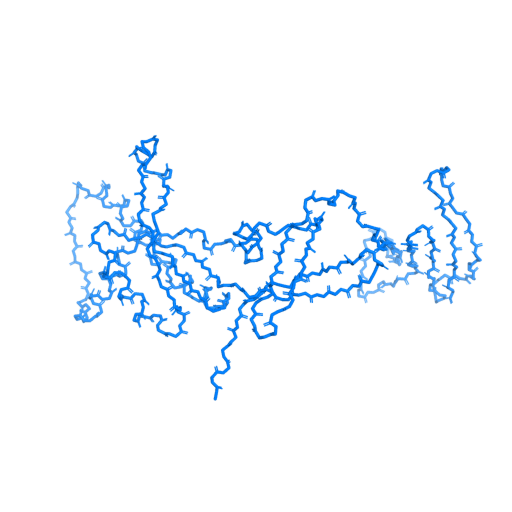TOM 1724 C C . ILE A 1 214 ? 19.687 12.538 -21.129 1.00 98.31 214 ILE A C 1
ATOM 1726 O O . ILE A 1 214 ? 19.206 13.073 -22.131 1.00 98.31 214 ILE A O 1
ATOM 1730 N N . MET A 1 215 ? 20.779 11.778 -21.167 1.00 97.69 215 MET A N 1
ATOM 1731 C CA . MET A 1 215 ? 21.485 11.440 -22.402 1.00 97.69 215 MET A CA 1
ATOM 1732 C C . MET A 1 215 ? 21.096 10.063 -22.938 1.00 97.69 215 MET A C 1
ATOM 1734 O O . MET A 1 215 ? 21.074 9.884 -24.154 1.00 97.69 215 MET A O 1
ATOM 1738 N N . MET A 1 216 ? 20.776 9.105 -22.061 1.00 98.38 216 MET A N 1
ATOM 1739 C CA . MET A 1 216 ? 20.344 7.761 -22.451 1.00 98.38 216 MET A CA 1
ATOM 1740 C C . MET A 1 216 ? 19.344 7.183 -21.444 1.00 98.38 216 MET A C 1
ATOM 1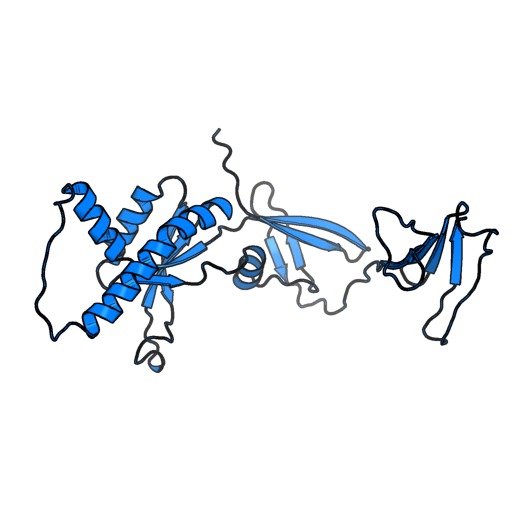742 O O . MET A 1 216 ? 19.427 7.466 -20.249 1.00 98.38 216 MET A O 1
ATOM 1746 N N . ILE A 1 217 ? 18.423 6.350 -21.925 1.00 98.69 217 ILE A N 1
ATOM 1747 C CA . ILE A 1 217 ? 17.540 5.511 -21.107 1.00 98.69 217 ILE A CA 1
ATOM 1748 C C . ILE A 1 217 ? 17.670 4.087 -21.630 1.00 98.69 217 ILE A C 1
ATOM 1750 O O . ILE A 1 217 ? 17.207 3.783 -22.730 1.00 98.69 217 ILE A O 1
ATOM 1754 N N . SER A 1 218 ? 18.295 3.219 -20.846 1.00 98.31 218 SER A N 1
ATOM 1755 C CA . SER A 1 218 ? 18.317 1.786 -21.121 1.00 98.31 218 SER A CA 1
ATOM 1756 C C . SER A 1 218 ? 17.164 1.120 -20.381 1.00 98.31 218 SER A C 1
ATOM 1758 O O . SER A 1 218 ? 16.860 1.479 -19.244 1.00 98.31 218 SER A O 1
ATOM 1760 N N . TYR A 1 219 ? 16.483 0.175 -21.017 1.00 98.31 219 TYR A N 1
ATOM 1761 C CA . TYR A 1 219 ? 15.469 -0.627 -20.346 1.00 98.31 219 TYR A CA 1
ATOM 1762 C C . TYR A 1 219 ? 15.382 -2.026 -20.938 1.00 98.31 219 TYR A C 1
ATOM 1764 O O . TYR A 1 219 ? 15.676 -2.236 -22.109 1.00 98.31 219 TYR A O 1
ATOM 1772 N N . MET A 1 220 ? 14.974 -2.992 -20.124 1.00 97.75 220 MET A N 1
ATOM 1773 C CA . MET A 1 220 ? 14.718 -4.365 -20.545 1.00 97.75 220 MET A CA 1
ATOM 1774 C C . MET A 1 220 ? 13.279 -4.735 -20.218 1.00 97.75 220 MET A C 1
ATOM 1776 O O . MET A 1 220 ? 12.825 -4.480 -19.101 1.00 97.75 220 MET A O 1
ATOM 1780 N N . VAL A 1 221 ? 12.582 -5.341 -21.180 1.00 96.75 221 VAL A N 1
ATOM 1781 C CA . VAL A 1 221 ? 11.232 -5.895 -21.012 1.00 96.75 221 VAL A CA 1
ATOM 1782 C C . VAL A 1 221 ? 11.283 -7.380 -21.331 1.00 96.75 221 VAL A C 1
ATOM 1784 O O . VAL A 1 221 ? 11.580 -7.744 -22.466 1.00 96.75 221 VAL A O 1
ATOM 1787 N N . ASP A 1 222 ? 11.027 -8.220 -20.328 1.00 92.62 222 ASP A N 1
ATOM 1788 C CA . ASP A 1 222 ? 10.979 -9.687 -20.451 1.00 92.62 222 ASP A CA 1
ATOM 1789 C C . ASP A 1 222 ? 12.170 -10.289 -21.239 1.00 92.62 222 ASP A C 1
ATOM 1791 O O . ASP A 1 222 ? 12.014 -11.206 -22.042 1.00 92.62 222 ASP A O 1
ATOM 1795 N N . GLY A 1 223 ? 13.378 -9.752 -21.018 1.00 92.19 223 GLY A N 1
ATOM 1796 C CA . GLY A 1 223 ? 14.631 -10.204 -21.645 1.00 92.19 223 GLY A CA 1
ATOM 1797 C C . GLY A 1 223 ? 15.058 -9.438 -22.905 1.00 92.19 223 GLY A C 1
ATOM 1798 O O . GLY A 1 223 ? 16.236 -9.458 -23.246 1.00 92.19 223 GLY A O 1
ATOM 1799 N N . GLN A 1 224 ? 14.161 -8.691 -23.556 1.00 96.56 224 GLN A N 1
ATOM 1800 C CA . GLN A 1 224 ? 14.525 -7.821 -24.680 1.00 96.56 224 GLN A CA 1
ATOM 1801 C C . GLN A 1 224 ? 15.017 -6.464 -24.168 1.00 96.56 224 GLN A C 1
ATOM 1803 O O . GLN A 1 224 ? 14.275 -5.744 -23.496 1.00 96.56 224 GLN A O 1
ATOM 1808 N N . GLY A 1 225 ? 16.251 -6.100 -24.515 1.00 97.88 225 GLY A N 1
ATOM 1809 C CA . GLY A 1 225 ? 16.834 -4.797 -24.223 1.00 97.88 225 GLY A CA 1
ATOM 1810 C C . GLY A 1 225 ? 16.455 -3.734 -25.248 1.00 97.88 225 GLY A C 1
ATOM 1811 O O . GLY A 1 225 ? 16.288 -4.003 -26.440 1.00 97.88 225 GLY A O 1
ATOM 1812 N N . TYR A 1 226 ? 16.354 -2.504 -24.768 1.00 98.50 226 TYR A N 1
ATOM 1813 C CA . TYR A 1 226 ? 16.125 -1.306 -25.553 1.00 98.50 226 TYR A CA 1
ATOM 1814 C C . TYR A 1 226 ? 16.994 -0.170 -25.022 1.00 98.50 226 TYR A C 1
ATOM 1816 O O . TYR A 1 226 ? 17.216 -0.048 -23.814 1.00 98.50 226 TYR A O 1
ATOM 1824 N N . LEU A 1 227 ? 17.463 0.684 -25.922 1.00 98.56 227 LEU A N 1
ATOM 1825 C CA . LEU A 1 227 ? 18.227 1.874 -25.574 1.00 98.56 227 LEU A CA 1
ATOM 1826 C C . LEU A 1 227 ? 17.644 3.074 -26.309 1.00 98.56 227 LEU A C 1
ATOM 1828 O O . LEU A 1 227 ? 17.636 3.106 -27.531 1.00 98.56 227 LEU A O 1
ATOM 1832 N N . ILE A 1 228 ? 17.176 4.072 -25.569 1.00 98.69 228 ILE A N 1
ATOM 1833 C CA . ILE A 1 228 ? 16.813 5.377 -26.125 1.00 98.69 228 ILE A CA 1
ATOM 1834 C C . ILE A 1 228 ? 18.002 6.306 -25.917 1.00 98.69 228 ILE A C 1
ATOM 1836 O O . ILE A 1 228 ? 18.497 6.425 -24.794 1.00 98.69 228 ILE A O 1
ATOM 1840 N N . THR A 1 229 ? 18.450 6.979 -26.971 1.00 98.31 229 THR A N 1
ATOM 1841 C CA . THR A 1 229 ? 19.545 7.951 -26.907 1.00 98.31 229 THR A CA 1
ATOM 1842 C C . THR A 1 229 ? 19.037 9.351 -27.238 1.00 98.31 229 THR A C 1
ATOM 1844 O O . THR A 1 229 ? 18.092 9.523 -27.996 1.00 98.31 229 THR A O 1
ATOM 1847 N N . ASN A 1 230 ? 19.630 10.371 -26.619 1.00 98.12 230 ASN A N 1
ATOM 1848 C CA . ASN A 1 230 ? 19.345 11.764 -26.942 1.00 98.12 230 ASN A CA 1
ATOM 1849 C C . ASN A 1 230 ? 20.433 12.307 -27.877 1.00 98.12 230 ASN A C 1
ATOM 1851 O O . ASN A 1 230 ? 21.556 12.586 -27.440 1.00 98.12 230 ASN A O 1
ATOM 1855 N N . ARG A 1 231 ? 20.096 12.498 -29.157 1.00 97.44 231 ARG A N 1
ATOM 1856 C CA . ARG A 1 231 ? 21.040 12.947 -30.196 1.00 97.44 231 ARG A CA 1
ATOM 1857 C C . ARG A 1 231 ? 21.467 14.408 -30.106 1.00 97.44 231 ARG A C 1
ATOM 1859 O O . ARG A 1 231 ? 22.421 14.788 -30.781 1.00 97.44 231 ARG A O 1
ATOM 1866 N N . GLU A 1 232 ? 20.849 15.211 -29.239 1.00 97.38 232 GLU A N 1
ATOM 1867 C CA . GLU A 1 232 ? 21.383 16.537 -28.898 1.00 97.38 232 GLU A CA 1
ATOM 1868 C C . GLU A 1 232 ? 22.692 16.441 -28.091 1.00 97.38 232 GLU A C 1
ATOM 1870 O O . GLU A 1 232 ? 23.491 17.378 -28.095 1.00 97.38 232 GLU A O 1
ATOM 1875 N N . ILE A 1 233 ? 22.928 15.306 -27.418 1.00 96.75 233 ILE A N 1
ATOM 1876 C CA . ILE A 1 233 ? 24.071 15.087 -26.518 1.00 96.75 233 ILE A CA 1
ATOM 1877 C C . ILE A 1 233 ? 24.992 13.992 -27.055 1.00 96.75 233 ILE A C 1
ATOM 1879 O O . ILE A 1 233 ? 26.205 14.183 -27.160 1.00 96.75 233 ILE A O 1
ATOM 1883 N N . VAL A 1 234 ? 24.428 12.829 -27.382 1.00 97.06 234 VAL A N 1
ATOM 1884 C CA . VAL A 1 234 ? 25.162 11.723 -28.000 1.00 97.06 234 VAL A CA 1
ATOM 1885 C C . VAL A 1 234 ? 25.475 12.151 -29.422 1.00 97.06 234 VAL A C 1
ATOM 1887 O O . VAL A 1 234 ? 24.563 12.534 -30.138 1.00 97.06 234 VAL A O 1
ATOM 1890 N N . SER A 1 235 ? 26.745 12.145 -29.830 1.00 97.31 235 SER A N 1
ATOM 1891 C CA . SER A 1 235 ? 27.193 12.785 -31.076 1.00 97.31 235 SER A CA 1
ATOM 1892 C C . SER A 1 235 ? 27.005 11.940 -32.340 1.00 97.31 235 SER A C 1
ATOM 1894 O O . SER A 1 235 ? 26.979 12.499 -33.439 1.00 97.31 235 SER A O 1
ATOM 1896 N N . ALA A 1 236 ? 26.809 10.630 -32.207 1.00 97.44 236 ALA A N 1
ATOM 1897 C CA . ALA A 1 236 ? 26.604 9.696 -33.310 1.00 97.44 236 ALA A CA 1
ATOM 1898 C C . ALA A 1 236 ? 25.431 8.754 -33.021 1.00 97.44 236 ALA A C 1
ATOM 1900 O O . ALA A 1 236 ? 25.094 8.536 -31.858 1.00 97.44 236 ALA A O 1
ATOM 1901 N N . ASP A 1 237 ? 24.834 8.213 -34.082 1.00 97.56 237 ASP A N 1
ATOM 1902 C CA . ASP A 1 237 ? 23.818 7.171 -33.958 1.00 97.56 237 ASP A CA 1
ATOM 1903 C C . ASP A 1 237 ? 24.482 5.912 -33.390 1.00 97.56 237 ASP A C 1
ATOM 1905 O O . ASP A 1 237 ? 25.608 5.560 -33.759 1.00 97.56 237 ASP A O 1
ATOM 1909 N N . VAL A 1 238 ? 23.791 5.261 -32.463 1.00 97.25 238 VAL A N 1
ATOM 1910 C CA . VAL A 1 238 ? 24.182 3.967 -31.914 1.00 97.25 238 VAL A CA 1
ATOM 1911 C C . VAL A 1 238 ? 23.376 2.898 -32.648 1.00 97.25 238 VAL A C 1
ATOM 1913 O O . VAL A 1 238 ? 22.157 3.005 -32.772 1.00 97.25 238 VAL A O 1
ATOM 1916 N N . GLU A 1 239 ? 24.078 1.898 -33.169 1.00 98.12 239 GLU A N 1
ATOM 1917 C CA . GLU A 1 239 ? 23.484 0.742 -33.845 1.00 98.12 239 GLU A CA 1
ATOM 1918 C C . GLU A 1 239 ? 23.004 -0.295 -32.822 1.00 98.12 239 GLU A C 1
ATOM 1920 O O . GLU A 1 239 ? 23.530 -0.360 -31.706 1.00 98.12 239 GLU A O 1
ATOM 1925 N N . ASP A 1 240 ? 22.058 -1.144 -33.224 1.00 98.31 240 ASP A N 1
ATOM 1926 C CA . ASP A 1 240 ? 21.639 -2.313 -32.445 1.00 98.31 240 ASP A CA 1
ATOM 1927 C C . ASP A 1 240 ? 22.847 -3.192 -32.080 1.00 98.31 240 ASP A C 1
ATOM 1929 O O . ASP A 1 240 ? 23.741 -3.439 -32.899 1.00 98.31 240 ASP A O 1
ATOM 1933 N N . PHE A 1 241 ? 22.888 -3.675 -30.837 1.00 98.00 241 PHE A N 1
ATOM 1934 C CA . PHE A 1 241 ? 24.025 -4.436 -30.316 1.00 98.00 241 PHE A CA 1
ATOM 1935 C C . PHE A 1 241 ? 23.596 -5.503 -29.309 1.00 98.00 241 PHE A C 1
ATOM 1937 O O . PHE A 1 241 ? 22.451 -5.553 -28.872 1.00 98.00 241 PHE A O 1
ATOM 1944 N N . GLU A 1 242 ? 24.534 -6.363 -28.916 1.00 96.81 242 GLU A N 1
ATOM 1945 C CA . GLU A 1 242 ? 24.318 -7.379 -27.888 1.00 96.81 242 GLU A CA 1
ATOM 1946 C C . GLU A 1 242 ? 25.324 -7.206 -26.745 1.00 96.81 242 GLU A C 1
ATOM 1948 O O . GLU A 1 242 ? 26.532 -7.087 -26.966 1.00 96.81 242 GLU A O 1
ATOM 1953 N N . TYR A 1 243 ? 24.819 -7.215 -25.513 1.00 95.25 243 TYR A N 1
ATOM 1954 C CA . TYR A 1 243 ? 25.614 -7.259 -24.294 1.00 95.25 243 TYR A CA 1
ATOM 1955 C C . TYR A 1 243 ? 25.140 -8.417 -23.410 1.00 95.25 243 TYR A C 1
ATOM 1957 O O . TYR A 1 243 ? 24.259 -8.263 -22.568 1.00 95.25 243 TYR A O 1
ATOM 1965 N N . THR A 1 244 ? 25.766 -9.578 -23.599 1.00 96.19 244 THR A N 1
ATOM 1966 C CA . THR A 1 244 ? 25.474 -10.816 -22.861 1.00 96.19 244 THR A CA 1
ATOM 1967 C C . THR A 1 244 ? 26.661 -11.143 -21.941 1.00 96.19 244 THR A C 1
ATOM 1969 O O . THR A 1 244 ? 27.606 -11.818 -22.362 1.00 96.19 244 THR A O 1
ATOM 1972 N N . PRO A 1 245 ? 26.697 -10.635 -20.688 1.00 95.12 245 PRO A N 1
ATOM 1973 C CA . PRO A 1 245 ? 27.843 -10.823 -19.792 1.00 95.12 245 PRO A CA 1
ATOM 1974 C C . PRO A 1 245 ? 28.018 -12.276 -19.330 1.00 95.12 245 PRO A C 1
ATOM 1976 O O . PRO A 1 245 ? 29.128 -12.682 -18.980 1.00 95.12 245 PRO A O 1
ATOM 1979 N N . LYS A 1 246 ? 26.933 -13.059 -19.310 1.00 96.00 246 LYS A N 1
ATOM 1980 C CA . LYS A 1 246 ? 26.929 -14.508 -19.075 1.00 96.00 246 LYS A CA 1
ATOM 1981 C C . LYS A 1 246 ? 25.833 -15.169 -19.914 1.00 96.00 246 LYS A C 1
ATOM 1983 O O . LYS A 1 246 ? 24.857 -14.488 -20.209 1.00 96.00 246 LYS A O 1
ATOM 1988 N N . PRO A 1 247 ? 25.931 -16.477 -20.217 1.00 94.44 247 PRO A N 1
ATOM 1989 C CA . PRO A 1 247 ? 24.900 -17.190 -20.975 1.00 94.44 247 PRO A CA 1
ATOM 1990 C C . PRO A 1 247 ? 23.495 -17.095 -20.366 1.00 94.44 247 PRO A C 1
ATOM 1992 O O . PRO A 1 247 ? 22.519 -17.031 -21.094 1.00 94.44 247 PRO A O 1
ATOM 1995 N N . GLU A 1 248 ? 23.377 -17.055 -19.037 1.00 95.00 248 GLU A N 1
ATOM 1996 C CA . GLU A 1 248 ? 22.094 -16.885 -18.343 1.00 95.00 248 GLU A CA 1
ATOM 1997 C C . GLU A 1 248 ? 21.538 -15.444 -18.352 1.00 95.00 248 GLU A C 1
ATOM 1999 O O . GLU A 1 248 ? 20.431 -15.217 -17.867 1.00 95.00 248 GLU A O 1
ATOM 2004 N N . PHE A 1 249 ? 22.292 -14.471 -18.874 1.00 93.75 249 PHE A N 1
ATOM 2005 C CA . PHE A 1 249 ? 21.940 -13.049 -18.920 1.00 93.75 249 PHE A CA 1
ATOM 2006 C C . PHE A 1 249 ? 22.051 -12.524 -20.353 1.00 93.75 249 PHE A C 1
ATOM 2008 O O . PHE A 1 249 ? 22.896 -11.679 -20.648 1.00 93.75 249 PHE A O 1
ATOM 2015 N N . GLU A 1 250 ? 21.224 -13.067 -21.245 1.00 95.06 250 GLU A N 1
ATOM 2016 C CA . GLU A 1 250 ? 21.102 -12.580 -22.621 1.00 95.06 250 GLU A CA 1
ATOM 2017 C C . GLU A 1 250 ? 20.641 -11.117 -22.637 1.00 95.06 250 GLU A C 1
ATOM 2019 O O . GLU A 1 250 ? 19.737 -10.727 -21.893 1.00 95.06 250 GLU A O 1
ATOM 2024 N N . GLY A 1 251 ? 21.281 -10.301 -23.476 1.00 95.31 251 GLY A N 1
ATOM 2025 C CA . GLY A 1 251 ? 20.989 -8.873 -23.567 1.00 95.31 251 GLY A CA 1
ATOM 2026 C C . GLY A 1 251 ? 21.097 -8.331 -24.988 1.00 95.31 251 GLY A C 1
ATOM 2027 O O . GLY A 1 251 ? 21.998 -7.533 -25.250 1.00 95.31 251 GLY A O 1
ATOM 2028 N N . PRO A 1 252 ? 20.221 -8.737 -25.924 1.00 96.94 252 PRO A N 1
ATOM 2029 C CA . PRO A 1 252 ? 20.092 -8.055 -27.207 1.00 96.94 252 PRO A CA 1
ATOM 2030 C C . PRO A 1 252 ? 19.435 -6.681 -27.002 1.00 96.94 252 PRO A C 1
ATOM 2032 O O . PRO A 1 252 ? 18.424 -6.578 -26.307 1.00 96.94 252 PRO A O 1
ATOM 2035 N N . PHE A 1 253 ? 19.976 -5.631 -27.617 1.00 98.31 253 PHE A N 1
ATOM 2036 C CA . PHE A 1 253 ? 19.477 -4.258 -27.524 1.00 98.31 253 PHE A CA 1
ATOM 2037 C C . PHE A 1 253 ? 19.044 -3.717 -28.885 1.00 98.31 253 PHE A C 1
ATOM 2039 O O . PHE A 1 253 ? 19.832 -3.691 -29.829 1.00 98.31 253 PHE A O 1
ATOM 2046 N N . ILE A 1 254 ? 17.803 -3.225 -28.936 1.00 98.44 254 ILE A N 1
ATOM 2047 C CA . ILE A 1 254 ? 17.275 -2.417 -30.041 1.00 98.44 254 ILE A CA 1
ATOM 2048 C C . ILE A 1 254 ? 17.400 -0.940 -29.665 1.00 98.44 254 ILE A C 1
ATOM 2050 O O . ILE A 1 254 ? 16.973 -0.528 -28.581 1.00 98.44 254 ILE A O 1
ATOM 2054 N N . VAL A 1 255 ? 17.976 -0.133 -30.546 1.00 98.31 255 VAL A N 1
ATOM 2055 C CA . VAL A 1 255 ? 18.314 1.260 -30.265 1.00 98.31 255 VAL A CA 1
ATOM 2056 C C . VAL A 1 255 ? 17.348 2.224 -30.955 1.00 98.31 255 VAL A C 1
ATOM 2058 O O . VAL A 1 255 ? 17.012 2.095 -32.130 1.00 98.31 255 VAL A O 1
ATOM 2061 N N . PHE A 1 256 ? 16.926 3.243 -30.210 1.00 98.50 256 PHE A N 1
ATOM 2062 C CA . PHE A 1 256 ? 16.168 4.391 -30.688 1.00 98.50 256 PHE A CA 1
ATOM 2063 C C . PHE A 1 256 ? 17.027 5.652 -30.535 1.00 98.50 256 PHE A C 1
ATOM 2065 O O . PHE A 1 256 ? 17.320 6.076 -29.414 1.00 98.50 256 PHE A O 1
ATOM 2072 N N . ASN A 1 257 ? 17.449 6.219 -31.667 1.00 96.12 257 ASN A N 1
ATOM 2073 C CA . ASN A 1 257 ? 18.235 7.455 -31.749 1.00 96.12 257 ASN A CA 1
ATOM 2074 C C . ASN A 1 257 ? 17.346 8.699 -31.815 1.00 96.12 257 ASN A C 1
ATOM 2076 O O . ASN A 1 257 ? 16.355 8.671 -32.579 1.00 96.12 257 ASN A O 1
#

Organism: Ixodes ricinus (NCBI:txid34613)